Protein AF-A0A482T501-F1 (afdb_monomer_lite)

Secondary structure (DSSP, 8-state):
-EEEEEEEEEHHHHHHHHHHHHHTSTT-EEEEESSSS-SS--TT-EEEEEPTTS-EEEEEEEPTTSSS-EEEEEEESEEETTTTEEEE--TT-TTTS--TTSS-PPP-B-SBSSS---TT-EEEEEEEEETTTEEEEEEEE---SS-B-EEEEEEEE-EESS--TTSSS-B-SEEEEEEEEBP-SS---TT-EEEEEEPPBSS----TT-B--EE-----TT-----B-PEEEEEEEEE-TTSPEEEEEEE-SEEEE--TTSS-TTPEEE-TTS-EEEEEE-TTSS--EEEE--

Structure (mmCIF, N/CA/C/O backbone):
data_AF-A0A482T501-F1
#
_entry.id   AF-A0A482T501-F1
#
loop_
_atom_site.group_PDB
_atom_site.id
_atom_site.type_symbol
_atom_site.label_atom_id
_atom_site.label_alt_id
_atom_site.label_comp_id
_atom_site.label_asym_id
_atom_site.label_entity_id
_atom_site.label_seq_id
_atom_site.pdbx_PDB_ins_code
_atom_site.Cartn_x
_atom_site.Cartn_y
_atom_site.Cartn_z
_atom_site.occupancy
_atom_site.B_iso_or_equiv
_atom_site.auth_seq_id
_atom_site.auth_comp_id
_atom_site.auth_asym_id
_atom_site.auth_atom_id
_atom_site.pdbx_PDB_model_num
ATOM 1 N N . MET A 1 1 ? -10.130 -12.227 -1.861 1.00 75.69 1 MET A N 1
ATOM 2 C CA . MET A 1 1 ? -8.683 -12.067 -1.988 1.00 75.69 1 MET A CA 1
ATOM 3 C C . MET A 1 1 ? -8.285 -12.277 -3.428 1.00 75.69 1 MET A C 1
ATOM 5 O O . MET A 1 1 ? -8.835 -13.189 -4.047 1.00 75.69 1 MET A O 1
ATOM 9 N N . THR A 1 2 ? -7.367 -11.451 -3.921 1.00 90.56 2 THR A N 1
ATOM 10 C CA . THR A 1 2 ? -6.784 -11.568 -5.253 1.00 90.56 2 THR A CA 1
ATOM 11 C C . THR A 1 2 ? -5.333 -11.091 -5.226 1.00 90.56 2 THR A C 1
ATOM 13 O O . THR A 1 2 ? -5.069 -9.984 -4.763 1.00 90.56 2 THR A O 1
ATOM 16 N N . PHE A 1 3 ? -4.441 -11.893 -5.813 1.00 90.75 3 PHE A N 1
ATOM 17 C CA . PHE A 1 3 ? -3.042 -11.543 -6.038 1.00 90.75 3 PHE A CA 1
ATOM 18 C C . PHE A 1 3 ? -2.764 -11.402 -7.537 1.00 90.75 3 PHE A C 1
ATOM 20 O O . PHE A 1 3 ? -2.801 -12.387 -8.282 1.00 90.75 3 PHE A O 1
ATOM 27 N N . ASP A 1 4 ? -2.464 -10.186 -7.984 1.00 91.94 4 ASP A N 1
ATOM 28 C CA . ASP A 1 4 ? -2.000 -9.914 -9.341 1.00 91.94 4 ASP A CA 1
ATOM 29 C C . ASP A 1 4 ? -0.473 -9.906 -9.363 1.00 91.94 4 ASP A C 1
ATOM 31 O O . ASP A 1 4 ? 0.175 -9.000 -8.838 1.00 91.94 4 ASP A O 1
ATOM 35 N N . SER A 1 5 ? 0.112 -10.937 -9.972 1.00 87.94 5 SER A N 1
ATOM 36 C CA . SER A 1 5 ? 1.560 -11.130 -9.987 1.00 87.94 5 SER A CA 1
ATOM 37 C C . SER A 1 5 ? 2.208 -10.615 -11.273 1.00 87.94 5 SER A C 1
ATOM 39 O O . SER A 1 5 ? 1.846 -11.078 -12.356 1.00 87.94 5 SER A O 1
ATOM 41 N N . ASN A 1 6 ? 3.244 -9.783 -11.133 1.00 92.62 6 ASN A N 1
ATOM 42 C CA . ASN A 1 6 ? 4.174 -9.378 -12.192 1.00 92.62 6 ASN A CA 1
ATOM 43 C C . ASN A 1 6 ? 3.481 -8.857 -13.466 1.00 92.62 6 ASN A C 1
ATOM 45 O O . ASN A 1 6 ? 3.546 -9.470 -14.537 1.00 92.62 6 ASN A O 1
ATOM 49 N N . ILE A 1 7 ? 2.791 -7.727 -13.336 1.00 96.69 7 ILE A N 1
ATOM 50 C CA . ILE A 1 7 ? 2.124 -7.049 -14.447 1.00 96.69 7 ILE A CA 1
ATOM 51 C C . ILE A 1 7 ? 3.012 -5.911 -14.953 1.00 96.69 7 ILE A C 1
ATOM 53 O O . ILE A 1 7 ? 3.338 -4.994 -14.202 1.00 96.69 7 ILE A O 1
ATOM 57 N N . SER A 1 8 ? 3.376 -5.959 -16.235 1.00 96.81 8 SER A N 1
ATOM 58 C CA . SER A 1 8 ? 4.206 -4.932 -16.872 1.00 96.81 8 SER A CA 1
ATOM 59 C C . SER A 1 8 ? 3.359 -3.772 -17.396 1.00 96.81 8 SER A C 1
ATOM 61 O O . SER A 1 8 ? 2.395 -3.988 -18.135 1.00 96.81 8 SER A O 1
ATOM 63 N N . THR A 1 9 ? 3.714 -2.547 -17.010 1.00 97.19 9 THR A N 1
ATOM 64 C CA . THR A 1 9 ? 3.006 -1.311 -17.378 1.00 97.19 9 THR A CA 1
ATOM 65 C C . THR A 1 9 ? 3.874 -0.083 -17.070 1.00 97.19 9 THR A C 1
ATOM 67 O O . THR A 1 9 ? 4.974 -0.202 -16.533 1.00 97.19 9 THR A O 1
ATOM 70 N N . THR A 1 10 ? 3.380 1.105 -17.411 1.00 96.00 10 THR A N 1
ATOM 71 C CA . THR A 1 10 ? 3.884 2.384 -16.900 1.00 96.00 10 THR A CA 1
ATOM 72 C C . THR A 1 10 ? 3.487 2.593 -15.436 1.00 96.00 10 THR A C 1
ATOM 74 O O . THR A 1 10 ? 2.509 2.005 -14.961 1.00 96.00 10 THR A O 1
ATOM 77 N N . TRP A 1 11 ? 4.205 3.456 -14.719 1.00 93.44 11 TRP A N 1
ATOM 78 C CA . TRP A 1 11 ? 3.900 3.839 -13.340 1.00 93.44 11 TRP A CA 1
ATOM 79 C C . TRP A 1 11 ? 2.491 4.413 -13.180 1.00 93.44 11 TRP A C 1
ATOM 81 O O . TRP A 1 11 ? 1.719 3.969 -12.326 1.00 93.44 11 TRP A O 1
ATOM 91 N N . GLY A 1 12 ? 2.118 5.338 -14.063 1.00 95.44 12 GLY A N 1
ATOM 92 C CA . GLY A 1 12 ? 0.775 5.899 -14.137 1.00 95.44 12 GLY A CA 1
ATOM 93 C C . GLY A 1 12 ? -0.287 4.833 -14.409 1.00 95.44 12 GLY A C 1
ATOM 94 O O . GLY A 1 12 ? -1.361 4.871 -13.805 1.00 95.44 12 GLY A O 1
ATOM 95 N N . GLY A 1 13 ? 0.015 3.854 -15.269 1.00 97.56 13 GLY A N 1
ATOM 96 C CA . GLY A 1 13 ? -0.857 2.708 -15.528 1.00 97.56 13 GLY A CA 1
ATOM 97 C C . GLY A 1 13 ? -1.012 1.782 -14.318 1.00 97.56 13 GLY A C 1
ATOM 98 O O . GLY A 1 13 ? -2.124 1.364 -14.010 1.00 97.56 13 GLY A O 1
ATOM 99 N N . ALA A 1 14 ? 0.067 1.515 -13.575 1.00 97.12 14 ALA A N 1
ATOM 100 C CA . ALA A 1 14 ? 0.017 0.690 -12.366 1.00 97.12 14 ALA A CA 1
ATOM 101 C C . ALA A 1 14 ? -0.850 1.328 -11.268 1.00 97.12 14 ALA A C 1
ATOM 103 O O . ALA A 1 14 ? -1.652 0.643 -10.634 1.00 97.12 14 ALA A O 1
ATOM 104 N N . LEU A 1 15 ? -0.736 2.646 -11.070 1.00 96.56 15 LEU A N 1
ATOM 105 C CA . LEU A 1 15 ? -1.553 3.377 -10.097 1.00 96.56 15 LEU A CA 1
ATOM 106 C C . LEU A 1 15 ? -3.026 3.493 -10.522 1.00 96.56 15 LEU A C 1
ATOM 108 O O . LEU A 1 15 ? -3.910 3.414 -9.668 1.00 96.56 15 LEU A O 1
ATOM 112 N N . ALA A 1 16 ? -3.304 3.650 -11.821 1.00 97.88 16 ALA A N 1
ATOM 113 C CA . ALA A 1 16 ? -4.671 3.613 -12.345 1.00 97.88 16 ALA A CA 1
ATOM 114 C C . ALA A 1 16 ? -5.312 2.230 -12.144 1.00 97.88 16 ALA A C 1
ATOM 116 O O . ALA A 1 16 ? -6.461 2.137 -11.715 1.00 97.88 16 ALA A O 1
ATOM 117 N N . ASP A 1 17 ? -4.558 1.155 -12.378 1.00 98.00 17 ASP A N 1
ATOM 118 C CA . ASP A 1 17 ? -5.050 -0.208 -12.172 1.00 98.00 17 ASP A CA 1
ATOM 119 C C . ASP A 1 17 ? -5.249 -0.521 -10.679 1.00 98.00 17 ASP A C 1
ATOM 121 O O . ASP A 1 17 ? -6.247 -1.131 -10.301 1.00 98.00 17 ASP A O 1
ATOM 125 N N . LEU A 1 18 ? -4.373 -0.017 -9.799 1.00 97.69 18 LEU A N 1
ATOM 126 C CA . LEU A 1 18 ? -4.584 -0.057 -8.350 1.00 97.69 18 LEU A CA 1
ATOM 127 C C . LEU A 1 18 ? -5.883 0.653 -7.945 1.00 97.69 18 LEU A C 1
ATOM 129 O O . LEU A 1 18 ? -6.688 0.069 -7.215 1.00 97.69 18 LEU A O 1
ATOM 133 N N . ARG A 1 19 ? -6.118 1.879 -8.437 1.00 97.75 19 ARG A N 1
ATOM 134 C CA . ARG A 1 19 ? -7.373 2.618 -8.213 1.00 97.75 19 ARG A CA 1
ATOM 135 C C . ARG A 1 19 ? -8.568 1.754 -8.608 1.00 97.75 19 ARG A C 1
ATOM 137 O O . ARG A 1 19 ? -9.485 1.588 -7.804 1.00 97.75 19 ARG A O 1
ATOM 144 N N . ASP A 1 20 ? -8.560 1.203 -9.816 1.00 98.06 20 ASP A N 1
ATOM 145 C CA . ASP A 1 20 ? -9.706 0.491 -10.386 1.00 98.06 20 ASP A CA 1
ATOM 146 C C . ASP A 1 20 ? -9.959 -0.859 -9.703 1.00 98.06 20 ASP A C 1
ATOM 148 O O . ASP A 1 20 ? -11.106 -1.193 -9.399 1.00 98.06 20 ASP A O 1
ATOM 152 N N . LYS A 1 21 ? -8.907 -1.619 -9.389 1.00 97.31 21 LYS A N 1
ATOM 153 C CA . LYS A 1 21 ? -9.025 -2.925 -8.724 1.00 97.31 21 LYS A CA 1
ATOM 154 C C . LYS A 1 21 ? -9.442 -2.803 -7.269 1.00 97.31 21 LYS A C 1
ATOM 156 O O . LYS A 1 21 ? -10.361 -3.501 -6.841 1.00 97.31 21 LYS A O 1
ATOM 161 N N . VAL A 1 22 ? -8.817 -1.895 -6.519 1.00 97.00 22 VAL A N 1
ATOM 162 C CA . VAL A 1 22 ? -9.127 -1.706 -5.096 1.00 97.00 22 VAL A CA 1
ATOM 163 C C . VAL A 1 22 ? -10.521 -1.110 -4.930 1.00 97.00 22 VAL A C 1
ATOM 165 O O . VAL A 1 22 ? -11.307 -1.617 -4.136 1.00 97.00 22 VAL A O 1
ATOM 168 N N . SER A 1 23 ? -10.881 -0.096 -5.722 1.00 96.25 23 SER A N 1
ATOM 169 C CA . SER A 1 23 ? -12.240 0.462 -5.684 1.00 96.25 23 SER A CA 1
ATOM 170 C C . SER A 1 23 ? -13.315 -0.450 -6.282 1.00 96.25 23 SER A C 1
ATOM 172 O O . SER A 1 23 ? -14.500 -0.228 -6.040 1.00 96.25 23 SER A O 1
ATOM 174 N N . GLY A 1 24 ? -12.918 -1.469 -7.048 1.00 95.50 24 GLY A N 1
ATOM 175 C CA . GLY A 1 24 ? -13.799 -2.511 -7.566 1.00 95.50 24 GLY A CA 1
ATOM 176 C C . GLY A 1 24 ? -14.154 -3.601 -6.548 1.00 95.50 24 GLY A C 1
ATOM 177 O O . GLY A 1 24 ? -15.028 -4.425 -6.832 1.00 95.50 24 GLY A O 1
ATOM 178 N N . MET A 1 25 ? -13.507 -3.6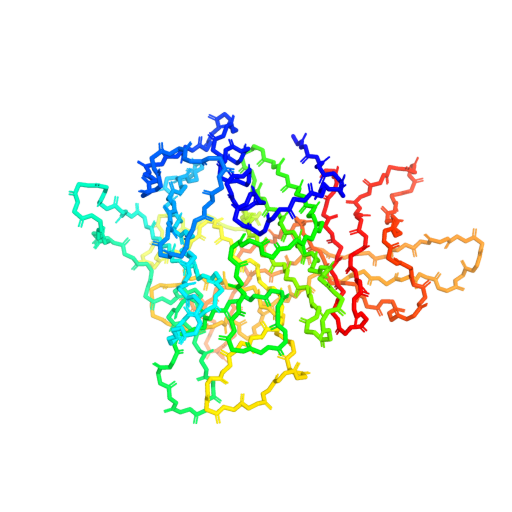31 -5.374 1.00 95.19 25 MET A N 1
ATOM 179 C CA . MET A 1 25 ? -13.884 -4.532 -4.280 1.00 95.19 25 MET A CA 1
ATOM 180 C C . MET A 1 25 ? -15.247 -4.148 -3.693 1.00 95.19 25 MET A C 1
ATOM 182 O O . MET A 1 25 ? -15.629 -2.984 -3.680 1.00 95.19 25 MET A O 1
ATOM 186 N N . ALA A 1 26 ? -16.000 -5.125 -3.181 1.00 94.69 26 ALA A N 1
ATOM 187 C CA . ALA A 1 26 ? -17.403 -4.922 -2.818 1.00 94.69 26 ALA A CA 1
ATOM 188 C C . ALA A 1 26 ? -17.622 -3.896 -1.692 1.00 94.69 26 ALA A C 1
ATOM 190 O O . ALA A 1 26 ? -18.635 -3.195 -1.706 1.00 94.69 26 ALA A O 1
ATOM 191 N N . ASN A 1 27 ? -16.705 -3.823 -0.723 1.00 94.25 27 ASN A N 1
ATOM 192 C CA . ASN A 1 27 ? -16.816 -2.941 0.442 1.00 94.25 27 ASN A CA 1
ATOM 193 C C . ASN A 1 27 ? -15.913 -1.701 0.365 1.00 94.25 27 ASN A C 1
ATOM 195 O O . ASN A 1 27 ? -15.858 -0.928 1.318 1.00 94.25 27 ASN A O 1
ATOM 199 N N . TRP A 1 28 ? -15.215 -1.510 -0.751 1.00 95.75 28 TRP A N 1
ATOM 200 C CA . TRP A 1 28 ? -14.405 -0.327 -1.018 1.00 95.75 28 TRP A CA 1
ATOM 201 C C . TRP A 1 28 ? -15.104 0.537 -2.057 1.00 95.75 28 TRP A C 1
ATOM 203 O O . TRP A 1 28 ? -15.828 0.033 -2.913 1.00 95.75 28 TRP A O 1
ATOM 213 N N . THR A 1 29 ? -14.894 1.850 -2.008 1.00 96.62 29 THR A N 1
ATOM 214 C CA . THR A 1 29 ? -15.470 2.738 -3.026 1.00 96.62 29 THR A CA 1
ATOM 215 C C . THR A 1 29 ? -14.482 3.786 -3.492 1.00 96.62 29 THR A C 1
ATOM 217 O O . THR A 1 29 ? -13.770 4.377 -2.683 1.00 96.62 29 THR A O 1
ATOM 220 N N . LEU A 1 30 ? -14.498 4.087 -4.791 1.00 97.56 30 LEU A N 1
ATOM 221 C CA . LEU A 1 30 ? -13.848 5.276 -5.331 1.00 97.56 30 LEU A CA 1
ATOM 222 C C . LEU A 1 30 ? -14.714 6.499 -5.014 1.00 97.56 30 LEU A C 1
ATOM 224 O O . LEU A 1 30 ? -15.745 6.717 -5.651 1.00 97.56 30 LEU A O 1
ATOM 228 N N . LYS A 1 31 ? -14.303 7.299 -4.029 1.00 97.31 31 LYS A N 1
ATOM 229 C CA . LYS A 1 31 ? -15.027 8.514 -3.636 1.00 97.31 31 LYS A CA 1
ATOM 230 C C . LYS A 1 31 ? -14.842 9.628 -4.656 1.00 97.31 31 LYS A C 1
ATOM 232 O O . LYS A 1 31 ? -15.800 10.320 -5.001 1.00 97.31 31 LYS A O 1
ATOM 237 N N . LYS A 1 32 ? -13.611 9.808 -5.137 1.00 97.25 32 LYS A N 1
ATOM 238 C CA . LYS A 1 32 ? -13.276 10.775 -6.186 1.00 97.25 32 LYS A CA 1
ATOM 239 C C . LYS A 1 32 ? -11.981 10.393 -6.894 1.00 97.25 32 LYS A C 1
ATOM 241 O O . LYS A 1 32 ? -11.110 9.763 -6.310 1.00 97.25 32 LYS A O 1
ATOM 246 N N . ASP A 1 33 ? -11.867 10.817 -8.141 1.00 97.00 33 ASP A N 1
ATOM 247 C CA . ASP A 1 33 ? -10.677 10.697 -8.974 1.00 97.00 33 ASP A CA 1
ATOM 248 C C . ASP A 1 33 ? -10.546 11.974 -9.807 1.00 97.00 33 ASP A C 1
ATOM 250 O O . ASP A 1 33 ? -11.521 12.436 -10.407 1.00 97.00 33 ASP A O 1
ATOM 254 N N . SER A 1 34 ? -9.356 12.563 -9.801 1.00 96.94 34 SER A N 1
ATOM 255 C CA . SER A 1 34 ? -9.053 13.785 -10.554 1.00 96.94 34 SER A CA 1
ATOM 256 C C . SER A 1 34 ? -8.761 13.531 -12.031 1.00 96.94 34 SER A C 1
ATOM 258 O O . SER A 1 34 ? -9.025 14.413 -12.847 1.00 96.94 34 SER A O 1
ATOM 260 N N . SER A 1 35 ? -8.333 12.318 -12.389 1.00 96.19 35 SER A N 1
ATOM 261 C CA . SER A 1 35 ? -8.029 11.935 -13.773 1.00 96.19 35 SER A CA 1
ATOM 262 C C . SER A 1 35 ? -9.284 11.639 -14.608 1.00 96.19 35 SER A C 1
ATOM 264 O O . SER A 1 35 ? -9.223 11.519 -15.832 1.00 96.19 35 SER A O 1
ATOM 266 N N . GLY A 1 36 ? -10.450 11.518 -13.961 1.00 94.06 36 GLY A N 1
ATOM 267 C CA . GLY A 1 36 ? -11.719 11.210 -14.623 1.00 94.06 36 GLY A CA 1
ATOM 268 C C . GLY A 1 36 ? -11.811 9.774 -15.148 1.00 94.06 36 GLY A C 1
ATOM 269 O O . GLY A 1 36 ? -12.461 9.549 -16.170 1.00 94.06 36 GLY A O 1
ATOM 270 N N . GLY A 1 37 ? -11.175 8.812 -14.472 1.00 94.31 37 GLY A N 1
ATOM 271 C CA . GLY A 1 37 ? -11.138 7.412 -14.890 1.00 94.31 37 GLY A CA 1
ATOM 272 C C . GLY A 1 37 ? -10.146 7.151 -16.021 1.00 94.31 37 GLY A C 1
ATOM 273 O O . GLY A 1 37 ? -10.383 6.273 -16.852 1.00 94.31 37 GLY A O 1
ATOM 274 N N . ALA A 1 38 ? -9.064 7.934 -16.103 1.00 97.12 38 ALA A N 1
ATOM 275 C CA . ALA A 1 38 ? -8.019 7.707 -17.095 1.00 97.12 38 ALA A CA 1
ATOM 276 C C . ALA A 1 38 ? -7.371 6.328 -16.895 1.00 97.12 38 ALA A C 1
ATOM 278 O O . ALA A 1 38 ? -7.232 5.857 -15.764 1.00 97.12 38 ALA A O 1
ATOM 279 N N . THR A 1 39 ? -6.967 5.688 -17.995 1.00 96.81 39 THR A N 1
ATOM 280 C CA . THR A 1 39 ? -6.281 4.383 -17.974 1.00 96.81 39 THR A CA 1
ATOM 281 C C . THR A 1 39 ? -4.842 4.473 -17.472 1.00 96.81 39 THR A C 1
ATOM 283 O O . THR A 1 39 ? -4.255 3.455 -17.134 1.00 96.81 39 THR A O 1
ATOM 286 N N . GLU A 1 40 ? -4.276 5.677 -17.445 1.00 96.50 40 GLU A N 1
ATOM 287 C CA . GLU A 1 40 ? -2.972 5.987 -16.868 1.00 96.50 40 GLU A CA 1
ATOM 288 C C . GLU A 1 40 ? -3.108 7.301 -16.099 1.00 96.50 40 GLU A C 1
ATOM 290 O O . GLU A 1 40 ? -3.683 8.261 -16.621 1.00 96.50 40 GLU A O 1
ATOM 295 N N . LEU A 1 41 ? -2.607 7.335 -14.865 1.00 96.00 41 LEU A N 1
ATOM 296 C CA . LEU A 1 41 ? -2.480 8.577 -14.108 1.00 96.00 41 LEU A CA 1
ATOM 297 C C . LEU A 1 41 ? -1.284 9.386 -14.613 1.00 96.00 41 LEU A C 1
ATOM 299 O O . LEU A 1 41 ? -0.289 8.834 -15.075 1.00 96.00 41 LEU A O 1
ATOM 303 N N . THR A 1 42 ? -1.386 10.700 -14.494 1.00 94.00 42 THR A N 1
ATOM 304 C CA . THR A 1 42 ? -0.367 11.675 -14.877 1.00 94.00 42 THR A CA 1
ATOM 305 C C . THR A 1 42 ? 0.025 12.552 -13.691 1.00 94.00 42 THR A C 1
ATOM 307 O O . THR A 1 42 ? -0.565 12.482 -12.613 1.00 94.00 42 THR A O 1
ATOM 310 N N . ASP A 1 43 ? 1.050 13.379 -13.874 1.00 91.50 43 ASP A N 1
ATOM 311 C CA . ASP A 1 43 ? 1.535 14.294 -12.844 1.00 91.50 43 ASP A CA 1
ATOM 312 C C . ASP A 1 43 ? 0.420 15.172 -12.262 1.00 91.50 43 ASP A C 1
ATOM 314 O O . ASP A 1 43 ? -0.255 15.920 -12.974 1.00 91.50 43 ASP A O 1
ATOM 318 N N . GLY A 1 44 ? 0.283 15.137 -10.937 1.00 90.12 44 GLY A N 1
ATOM 319 C CA . GLY A 1 44 ? -0.732 15.882 -10.200 1.00 90.12 44 GLY A CA 1
ATOM 320 C C . GLY A 1 44 ? -2.077 15.166 -10.079 1.00 90.12 44 GLY A C 1
ATOM 321 O O . GLY A 1 44 ? -2.954 15.683 -9.379 1.00 90.12 44 GLY A O 1
ATOM 322 N N . ASP A 1 45 ? -2.243 13.997 -10.703 1.00 94.94 45 ASP A N 1
ATOM 323 C CA . ASP A 1 45 ? -3.427 13.174 -10.499 1.00 94.94 45 ASP A CA 1
ATOM 324 C C . ASP A 1 45 ? -3.436 12.542 -9.101 1.00 94.94 45 ASP A C 1
ATOM 326 O O . ASP A 1 45 ? -2.426 12.288 -8.444 1.00 94.94 45 ASP A O 1
ATOM 330 N N . TRP A 1 46 ? -4.644 12.285 -8.636 1.00 95.12 46 TRP A N 1
ATOM 331 C CA . TRP A 1 46 ? -4.958 11.667 -7.362 1.00 95.12 46 TRP A CA 1
ATOM 332 C C . TRP A 1 46 ? -6.325 11.016 -7.391 1.00 95.12 46 TRP A C 1
ATOM 334 O O . TRP A 1 46 ? -7.223 11.426 -8.135 1.00 95.12 46 TRP A O 1
ATOM 344 N N . PHE A 1 47 ? -6.503 10.064 -6.488 1.00 97.75 47 PHE A N 1
ATOM 345 C CA . PHE A 1 47 ? -7.777 9.416 -6.236 1.00 97.75 47 PHE A CA 1
ATOM 346 C C . PHE A 1 47 ? -7.984 9.202 -4.737 1.00 97.75 47 PHE A C 1
ATOM 348 O O . PHE A 1 47 ? -7.030 9.156 -3.959 1.00 97.75 47 PHE A O 1
ATOM 355 N N . VAL A 1 48 ? -9.251 9.123 -4.337 1.00 97.81 48 VAL A N 1
ATOM 356 C CA . VAL A 1 48 ? -9.685 8.917 -2.955 1.00 97.81 48 VAL A CA 1
ATOM 357 C C . VAL A 1 48 ? -10.480 7.629 -2.871 1.00 97.81 48 VAL A C 1
ATOM 359 O O . VAL A 1 48 ? -11.533 7.498 -3.501 1.00 97.81 48 VAL A O 1
ATOM 362 N N . LEU A 1 49 ? -9.977 6.699 -2.072 1.00 97.38 49 LEU A N 1
ATOM 363 C CA . LEU A 1 49 ? -10.643 5.454 -1.726 1.00 97.38 49 LEU A CA 1
ATOM 364 C C . LEU A 1 49 ? -11.324 5.618 -0.369 1.00 97.38 49 LEU A C 1
ATOM 366 O O . LEU A 1 49 ? -10.700 6.117 0.562 1.00 97.38 49 LEU A O 1
ATOM 370 N N . THR A 1 50 ? -12.567 5.168 -0.246 1.00 96.81 50 THR A N 1
ATOM 371 C CA . THR A 1 50 ? -13.226 4.997 1.053 1.00 96.81 50 THR A CA 1
ATOM 372 C C . THR A 1 50 ? -13.141 3.532 1.452 1.00 96.81 50 THR A C 1
ATOM 374 O O . THR A 1 50 ? -13.504 2.648 0.665 1.00 96.81 50 THR A O 1
ATOM 377 N N . THR A 1 51 ? -12.647 3.283 2.660 1.00 95.00 51 THR A N 1
ATOM 378 C CA . THR A 1 51 ? -12.525 1.949 3.245 1.00 95.00 51 THR A CA 1
ATOM 379 C C . THR A 1 51 ? -13.894 1.408 3.685 1.00 95.00 51 THR A C 1
ATOM 381 O O . THR A 1 51 ? -14.833 2.178 3.911 1.00 95.00 51 THR A O 1
ATOM 384 N N . PRO A 1 52 ? -14.006 0.091 3.928 1.00 94.12 52 PRO A N 1
ATOM 385 C CA . PRO A 1 52 ? -15.177 -0.529 4.555 1.00 94.12 52 PRO A CA 1
ATOM 386 C C . PRO A 1 52 ? -15.622 0.104 5.884 1.00 94.12 52 PRO A C 1
ATOM 388 O O . PRO A 1 52 ? -16.778 -0.041 6.282 1.00 94.12 52 PRO A O 1
ATOM 391 N N . THR A 1 53 ? -14.715 0.785 6.589 1.00 90.62 53 THR A N 1
ATOM 392 C CA . THR A 1 53 ? -14.972 1.427 7.888 1.00 90.62 53 THR A CA 1
ATOM 393 C C . THR A 1 53 ? -15.370 2.897 7.743 1.00 90.62 53 THR A C 1
ATOM 395 O O . THR A 1 53 ? -15.690 3.547 8.736 1.00 90.62 53 THR A O 1
ATOM 398 N N . GLY A 1 54 ? -15.409 3.411 6.508 1.00 91.25 54 GLY A N 1
ATOM 399 C CA . GLY A 1 54 ? -15.801 4.781 6.189 1.00 91.25 54 GLY A CA 1
ATOM 400 C C . GLY A 1 54 ? -14.665 5.799 6.263 1.00 91.25 54 GLY A C 1
ATOM 401 O O . GLY A 1 54 ? -14.941 6.990 6.181 1.00 91.25 54 GLY A O 1
ATOM 402 N N . GLU A 1 55 ? -13.414 5.361 6.417 1.00 90.94 55 GLU A N 1
ATOM 403 C CA . GLU A 1 55 ? -12.251 6.249 6.352 1.00 90.94 55 GLU A CA 1
ATOM 404 C C . GLU A 1 55 ? -11.862 6.508 4.895 1.00 90.94 55 GLU A C 1
ATOM 406 O O . GLU A 1 55 ? -11.901 5.607 4.060 1.00 90.94 55 GLU A O 1
ATOM 411 N N . ASP A 1 56 ? -11.462 7.734 4.583 1.00 94.94 56 ASP A N 1
ATOM 412 C CA . ASP A 1 56 ? -11.016 8.129 3.254 1.00 94.94 56 ASP A CA 1
ATOM 413 C C . ASP A 1 56 ? -9.491 8.173 3.184 1.00 94.94 56 ASP A C 1
ATOM 415 O O . ASP A 1 56 ? -8.835 8.709 4.076 1.00 94.94 56 ASP A O 1
ATOM 419 N N . TYR A 1 57 ? -8.936 7.682 2.079 1.00 93.44 57 TYR A N 1
ATOM 420 C CA . TYR A 1 57 ? -7.510 7.682 1.767 1.00 93.44 57 TYR A CA 1
ATOM 421 C C . TYR A 1 57 ? -7.282 8.319 0.405 1.00 93.44 57 TYR A C 1
ATOM 423 O O . TYR A 1 57 ? -7.720 7.784 -0.614 1.00 93.44 57 TYR A O 1
ATOM 431 N N . ARG A 1 58 ? -6.571 9.446 0.378 1.00 93.69 58 ARG A N 1
ATOM 432 C CA . ARG A 1 58 ? -6.107 10.099 -0.844 1.00 93.69 58 ARG A CA 1
ATOM 433 C C . ARG A 1 58 ? -4.696 9.636 -1.182 1.00 93.69 58 ARG A C 1
ATOM 435 O O . ARG A 1 58 ? -3.769 9.858 -0.406 1.00 93.69 58 ARG A O 1
ATOM 442 N N . ILE A 1 59 ? -4.544 9.071 -2.374 1.00 93.44 59 ILE A N 1
ATOM 443 C CA . ILE A 1 59 ? -3.252 8.742 -2.979 1.00 93.44 59 ILE A CA 1
ATOM 444 C C . ILE A 1 59 ? -2.997 9.779 -4.071 1.00 93.44 59 ILE A C 1
ATOM 446 O O . ILE A 1 59 ? -3.801 9.910 -4.994 1.00 93.44 59 ILE A O 1
ATOM 450 N N . PHE A 1 60 ? -1.922 10.557 -3.930 1.00 91.00 60 PHE A N 1
ATOM 451 C CA . PHE A 1 60 ? -1.582 11.664 -4.832 1.00 91.00 60 PHE A CA 1
ATOM 452 C C . PHE A 1 60 ? -0.238 11.419 -5.506 1.00 91.00 60 PHE A C 1
ATOM 454 O O . PHE A 1 60 ? 0.765 11.230 -4.813 1.00 91.00 60 PHE A O 1
ATOM 461 N N . LEU A 1 61 ? -0.233 11.456 -6.839 1.00 90.12 61 LEU A N 1
ATOM 462 C CA . LEU A 1 61 ? 0.958 11.398 -7.673 1.00 90.12 61 LEU A CA 1
ATOM 463 C C . LEU A 1 61 ? 1.505 12.815 -7.854 1.00 90.12 61 LEU A C 1
ATOM 465 O O . LEU A 1 61 ? 0.965 13.638 -8.593 1.00 90.12 61 LEU A O 1
ATOM 469 N N . GLY A 1 62 ? 2.573 13.114 -7.126 1.00 83.56 62 GLY A N 1
ATOM 470 C CA . GLY A 1 62 ? 3.261 14.389 -7.195 1.00 83.56 62 GLY A CA 1
ATOM 471 C C . GLY A 1 62 ? 4.000 14.581 -8.521 1.00 83.56 62 GLY A C 1
ATOM 472 O O . GLY A 1 62 ? 4.507 13.607 -9.076 1.00 83.56 62 GLY A O 1
ATOM 473 N N . PRO A 1 63 ? 4.066 15.824 -9.031 1.00 77.62 63 PRO A N 1
ATOM 474 C CA . PRO A 1 63 ? 4.673 16.111 -10.323 1.00 77.62 63 PRO A CA 1
ATOM 475 C C . PRO A 1 63 ? 6.177 15.819 -10.330 1.00 77.62 63 PRO A C 1
ATOM 477 O O . PRO A 1 63 ? 6.890 16.154 -9.375 1.00 77.62 63 PRO A O 1
ATOM 480 N N . ALA A 1 64 ? 6.681 15.272 -11.437 1.00 71.69 64 ALA A N 1
ATOM 481 C CA . ALA A 1 64 ? 8.106 15.025 -11.617 1.00 71.69 64 ALA A CA 1
ATOM 482 C C . ALA A 1 64 ? 8.920 16.329 -11.474 1.00 71.69 64 ALA A C 1
ATOM 484 O O . ALA A 1 64 ? 8.547 17.390 -11.983 1.00 71.69 64 ALA A O 1
ATOM 485 N N . GLY A 1 65 ? 10.036 16.283 -10.734 1.00 63.78 65 GLY A N 1
ATOM 486 C CA . GLY A 1 65 ? 10.872 17.461 -10.463 1.00 63.78 65 GLY A CA 1
ATOM 487 C C . GLY A 1 65 ? 10.236 18.532 -9.562 1.00 63.78 65 GLY A C 1
ATOM 488 O O . GLY A 1 65 ? 10.826 19.602 -9.376 1.00 63.78 65 GLY A O 1
ATOM 489 N N . GLY A 1 66 ? 9.042 18.282 -9.013 1.00 63.12 66 GLY A N 1
ATOM 490 C CA . GLY A 1 66 ? 8.425 19.107 -7.980 1.00 63.12 66 GLY A CA 1
ATOM 491 C C . GLY A 1 66 ? 9.045 18.888 -6.597 1.00 63.12 66 GLY A C 1
ATOM 492 O O . GLY A 1 66 ? 9.888 18.020 -6.398 1.00 63.12 66 GLY A O 1
ATOM 493 N N . THR A 1 67 ? 8.596 19.669 -5.608 1.00 58.84 67 THR A N 1
ATOM 494 C CA . THR A 1 67 ? 8.957 19.447 -4.192 1.00 58.84 67 THR A CA 1
ATOM 495 C C . THR A 1 67 ? 8.488 18.074 -3.691 1.00 58.84 67 THR A C 1
ATOM 497 O O . THR A 1 67 ? 9.098 17.526 -2.786 1.00 58.84 67 THR A O 1
ATOM 500 N N . TYR A 1 68 ? 7.451 17.507 -4.317 1.00 65.56 68 TYR A N 1
ATOM 501 C CA . TYR A 1 68 ? 6.918 16.174 -4.044 1.00 65.56 68 TYR A CA 1
ATOM 502 C C . TYR A 1 68 ? 6.887 15.416 -5.367 1.00 65.56 68 TYR A C 1
ATOM 504 O O . TYR A 1 68 ? 6.020 15.680 -6.198 1.00 65.56 68 TYR A O 1
ATOM 512 N N . SER A 1 69 ? 7.858 14.535 -5.585 1.00 69.56 69 SER A N 1
ATOM 513 C CA . SER A 1 69 ? 7.935 13.697 -6.784 1.00 69.56 69 SER A CA 1
ATOM 514 C C . SER A 1 69 ? 7.805 12.233 -6.358 1.00 69.56 69 SER A C 1
ATOM 516 O O . SER A 1 69 ? 8.538 11.769 -5.484 1.00 69.56 69 SER A O 1
ATOM 518 N N . GLY A 1 70 ? 6.791 11.535 -6.877 1.00 80.25 70 GLY A N 1
ATOM 519 C CA . GLY A 1 70 ? 6.356 10.225 -6.374 1.00 80.25 70 GLY A CA 1
ATOM 520 C C . GLY A 1 70 ? 4.958 10.248 -5.758 1.00 80.25 70 GLY A C 1
ATOM 521 O O . GLY A 1 70 ? 4.167 11.146 -6.022 1.00 80.25 70 GLY A O 1
ATOM 522 N N . VAL A 1 71 ? 4.637 9.256 -4.933 1.00 84.44 71 VAL A N 1
ATOM 523 C CA . VAL A 1 71 ? 3.318 9.101 -4.308 1.00 84.44 71 VAL A CA 1
ATOM 524 C C . VAL A 1 71 ? 3.328 9.605 -2.871 1.00 84.44 71 VAL A C 1
ATOM 526 O O . VAL A 1 71 ? 4.254 9.335 -2.106 1.00 84.44 71 VAL A O 1
ATOM 529 N N . THR A 1 72 ? 2.265 10.315 -2.499 1.00 82.81 72 THR A N 1
ATOM 530 C CA . THR A 1 72 ? 1.987 10.735 -1.121 1.00 82.81 72 THR A CA 1
ATOM 531 C C . THR A 1 72 ? 0.637 10.193 -0.658 1.00 82.81 72 THR A C 1
ATOM 533 O O . THR A 1 72 ? -0.268 9.978 -1.471 1.00 82.81 72 THR A O 1
ATOM 536 N N . PHE A 1 73 ? 0.507 9.998 0.655 1.00 84.62 73 PHE A N 1
ATOM 537 C CA . PHE A 1 73 ? -0.697 9.471 1.292 1.00 84.62 73 PHE A CA 1
ATOM 538 C C . PHE A 1 73 ? -1.254 10.479 2.278 1.00 84.62 73 PHE A C 1
ATOM 540 O O . PHE A 1 73 ? -0.551 10.953 3.173 1.00 84.62 73 PHE A O 1
ATOM 547 N N . GLU A 1 74 ? -2.544 10.739 2.145 1.00 86.94 74 GLU A N 1
ATOM 548 C CA . GLU A 1 74 ? -3.317 11.458 3.141 1.00 86.94 74 GLU A CA 1
ATOM 549 C C . GLU A 1 74 ? -4.548 10.658 3.497 1.00 86.94 74 GLU A C 1
ATOM 551 O O . GLU A 1 74 ? -5.111 9.980 2.641 1.00 86.94 74 GLU A O 1
ATOM 556 N N . HIS A 1 75 ? -5.000 10.758 4.737 1.00 87.19 75 HIS A N 1
ATOM 557 C CA . HIS A 1 75 ? -6.217 10.072 5.138 1.00 87.19 75 HIS A CA 1
ATOM 558 C C . HIS A 1 75 ? -6.873 10.714 6.348 1.00 87.19 75 HIS A C 1
ATOM 560 O O . HIS A 1 75 ? -6.277 11.483 7.112 1.00 87.19 75 HIS A O 1
ATOM 566 N N . GLY A 1 76 ? -8.142 10.387 6.502 1.00 87.06 76 GLY A N 1
ATOM 567 C CA . GLY A 1 76 ? -8.999 10.907 7.542 1.00 87.06 76 GLY A CA 1
ATOM 568 C C . GLY A 1 76 ? -10.420 10.396 7.366 1.00 87.06 76 GLY A C 1
ATOM 569 O O . GLY A 1 76 ? -10.726 9.746 6.371 1.00 87.06 76 GLY A O 1
ATOM 570 N N . PRO A 1 77 ? -11.313 10.684 8.312 1.00 88.31 77 PRO A N 1
ATOM 571 C CA . PRO A 1 77 ? -12.688 10.210 8.221 1.00 88.31 77 PRO A CA 1
ATOM 572 C C . PRO A 1 77 ? -13.555 10.956 7.207 1.00 88.31 77 PRO A C 1
ATOM 574 O O . PRO A 1 77 ? -14.620 10.449 6.871 1.00 88.31 77 PRO A O 1
ATOM 577 N N . ASP A 1 78 ? -13.183 12.173 6.784 1.00 92.25 78 ASP A N 1
ATOM 578 C CA . ASP A 1 78 ? -14.053 12.944 5.891 1.00 92.25 78 ASP A CA 1
ATOM 579 C C . ASP A 1 78 ? -13.296 13.829 4.897 1.00 92.25 78 ASP A C 1
ATOM 581 O O . ASP A 1 78 ? -12.889 14.963 5.189 1.00 92.25 78 ASP A O 1
ATOM 585 N N . PHE A 1 79 ? -13.168 13.306 3.679 1.00 95.56 79 PHE A N 1
ATOM 586 C CA . PHE A 1 79 ? -12.794 14.061 2.492 1.00 95.56 79 PHE A CA 1
ATOM 587 C C . PHE A 1 79 ? -14.026 14.656 1.789 1.00 95.56 79 PHE A C 1
ATOM 589 O O . PHE A 1 79 ? -14.921 13.937 1.331 1.00 95.56 79 PHE A O 1
ATOM 596 N N . ASP A 1 80 ? -14.048 15.973 1.595 1.00 96.44 80 ASP A N 1
ATOM 597 C CA . ASP A 1 80 ? -15.077 16.657 0.818 1.00 96.44 80 ASP A CA 1
ATOM 598 C C . ASP A 1 80 ? -14.764 16.616 -0.684 1.00 96.44 80 ASP A C 1
ATOM 600 O O . ASP A 1 80 ? -14.064 17.462 -1.245 1.00 96.44 80 ASP A O 1
ATOM 604 N N . SER A 1 81 ? -15.378 15.649 -1.367 1.00 94.50 81 SER A N 1
ATOM 605 C CA . SER A 1 81 ? -15.316 15.506 -2.829 1.00 94.50 81 SER A CA 1
ATOM 606 C C . SER A 1 81 ? -15.872 16.706 -3.620 1.00 94.50 81 SER A C 1
ATOM 608 O O . SER A 1 81 ? -15.597 16.828 -4.816 1.00 94.50 81 SER A O 1
ATOM 610 N N . GLY A 1 82 ? -16.656 17.594 -2.998 1.00 94.81 82 GLY A N 1
ATOM 611 C CA . GLY A 1 82 ? -17.196 18.798 -3.631 1.00 94.81 82 GLY A CA 1
ATOM 612 C C . GLY A 1 82 ? -16.203 19.961 -3.684 1.00 94.81 82 GLY A C 1
ATOM 613 O O . GLY A 1 82 ? -16.282 20.780 -4.600 1.00 94.81 82 GLY A O 1
ATOM 614 N N . THR A 1 83 ? -15.270 20.024 -2.730 1.00 94.12 83 THR A N 1
ATOM 615 C CA . THR A 1 83 ? -14.286 21.115 -2.598 1.00 94.12 83 THR A CA 1
ATOM 616 C C . THR A 1 83 ? -12.832 20.664 -2.716 1.00 94.12 83 THR A C 1
ATOM 618 O O . THR A 1 83 ? -11.944 21.514 -2.714 1.00 94.12 83 THR A O 1
ATOM 621 N N . ASP A 1 84 ? -12.583 19.360 -2.847 1.00 93.94 84 ASP A N 1
ATOM 622 C CA . ASP A 1 84 ? -11.246 18.754 -2.905 1.00 93.94 84 ASP A CA 1
ATOM 623 C C . ASP A 1 84 ? -10.402 19.022 -1.657 1.00 93.94 84 ASP A C 1
ATOM 625 O O . ASP A 1 84 ? -9.184 19.203 -1.720 1.00 93.94 84 ASP A O 1
ATOM 629 N N . SER A 1 85 ? -11.069 19.044 -0.503 1.00 93.19 85 SER A N 1
ATOM 630 C CA . SER A 1 85 ? -10.465 19.372 0.783 1.00 93.19 85 SER A CA 1
ATOM 631 C C . SER A 1 85 ? -10.903 18.412 1.886 1.00 93.19 85 SER A C 1
ATOM 633 O O . SER A 1 85 ? -11.865 17.666 1.735 1.00 93.19 85 SER A O 1
ATOM 635 N N . TRP A 1 86 ? -10.175 18.406 2.999 1.00 91.38 86 TRP A N 1
ATOM 636 C CA . TRP A 1 86 ? -10.530 17.606 4.166 1.00 91.38 86 TRP A CA 1
ATOM 637 C C . TRP A 1 86 ? -11.430 18.403 5.108 1.00 91.38 86 TRP A C 1
ATOM 639 O O . TRP A 1 86 ? -11.032 19.469 5.581 1.00 91.38 86 TRP A O 1
ATOM 649 N N . ASN A 1 87 ? -12.600 17.853 5.430 1.00 92.50 87 ASN A N 1
ATOM 650 C CA . ASN A 1 87 ? -13.402 18.323 6.560 1.00 92.50 87 ASN A CA 1
ATOM 651 C C . ASN A 1 87 ? -12.813 17.816 7.883 1.00 92.50 87 ASN A C 1
ATOM 653 O O . ASN A 1 87 ? -12.835 18.529 8.887 1.00 92.50 87 ASN A O 1
ATOM 657 N N . ASP A 1 88 ? -12.274 16.594 7.865 1.00 88.25 88 ASP A N 1
ATOM 658 C CA . ASP A 1 88 ? -11.602 15.942 8.987 1.00 88.25 88 ASP A CA 1
ATOM 659 C C . ASP A 1 88 ? -10.458 15.066 8.451 1.00 88.25 88 ASP A C 1
ATOM 661 O O . ASP A 1 88 ? -10.691 14.054 7.787 1.00 88.25 88 ASP A O 1
ATOM 665 N N . ARG A 1 89 ? -9.216 15.488 8.712 1.00 85.88 89 ARG A N 1
ATOM 666 C CA . ARG A 1 89 ? -7.974 14.794 8.338 1.00 85.88 89 ARG A CA 1
ATOM 667 C C . ARG A 1 89 ? -7.239 14.373 9.601 1.00 85.88 89 ARG A C 1
ATOM 669 O O . ARG A 1 89 ? -7.155 15.164 10.545 1.00 85.88 89 ARG A O 1
ATOM 676 N N . TYR A 1 90 ? -6.623 13.192 9.602 1.00 77.25 90 TYR A N 1
ATOM 677 C CA . TYR A 1 90 ? -5.675 12.865 10.663 1.00 77.25 90 TYR A CA 1
ATOM 678 C C . TYR A 1 90 ? -4.466 13.800 10.584 1.00 77.25 90 TYR A C 1
ATOM 680 O O . TYR A 1 90 ? -3.902 14.036 9.519 1.00 77.25 90 TYR A O 1
ATOM 688 N N . ALA A 1 91 ? -4.060 14.356 11.724 1.00 64.69 91 ALA A N 1
ATOM 689 C CA . ALA A 1 91 ? -3.016 15.381 11.759 1.00 64.69 91 ALA A CA 1
ATOM 690 C C . ALA A 1 91 ? -1.606 14.837 11.446 1.00 64.69 91 ALA A C 1
ATOM 692 O O . ALA A 1 91 ? -0.675 15.630 11.350 1.00 64.69 91 ALA A O 1
ATOM 693 N N . ASN A 1 92 ? -1.457 13.510 11.341 1.00 63.25 92 ASN A N 1
ATOM 694 C CA . ASN A 1 92 ? -0.183 12.796 11.209 1.00 63.25 92 ASN A CA 1
ATOM 695 C C . ASN A 1 92 ? -0.264 11.634 10.216 1.00 63.25 92 ASN A C 1
ATOM 697 O O . ASN A 1 92 ? 0.145 10.503 10.493 1.00 63.25 92 ASN A O 1
ATOM 701 N N . ASP A 1 93 ? -0.875 11.889 9.076 1.00 64.69 93 ASP A N 1
ATOM 702 C CA . ASP A 1 93 ? -0.759 10.983 7.944 1.00 64.69 93 ASP A CA 1
ATOM 703 C C . ASP A 1 93 ? 0.684 10.897 7.406 1.00 64.69 93 ASP A C 1
ATOM 705 O O . ASP A 1 93 ? 1.520 11.740 7.746 1.00 64.69 93 ASP A O 1
ATOM 709 N N . PRO A 1 94 ? 1.013 9.895 6.568 1.00 66.69 94 PRO A N 1
ATOM 710 C CA . PRO A 1 94 ? 2.371 9.730 6.047 1.00 66.69 94 PRO A CA 1
ATOM 711 C C . PRO A 1 94 ? 2.922 10.990 5.369 1.00 66.69 94 PRO A C 1
ATOM 713 O O . PRO A 1 94 ? 4.113 11.265 5.466 1.00 66.69 94 PRO A O 1
ATOM 716 N N . ARG A 1 95 ? 2.059 11.795 4.732 1.00 69.50 95 ARG A N 1
ATOM 717 C CA . ARG A 1 95 ? 2.448 13.083 4.144 1.00 69.50 95 ARG A CA 1
ATOM 718 C C . ARG A 1 95 ? 2.879 14.115 5.195 1.00 69.50 95 ARG A C 1
ATOM 720 O O . ARG A 1 95 ? 3.780 14.901 4.932 1.00 69.50 95 ARG A O 1
ATOM 727 N N . SER A 1 96 ? 2.240 14.145 6.363 1.00 58.41 96 SER A N 1
ATOM 728 C CA . SER A 1 96 ? 2.530 15.105 7.440 1.00 58.41 96 SER A CA 1
ATOM 729 C C . SER A 1 96 ? 3.603 14.637 8.431 1.00 58.41 96 SER A C 1
ATOM 731 O O . SER A 1 96 ? 4.076 15.448 9.229 1.00 58.41 96 SER A O 1
ATOM 733 N N . GLN A 1 97 ? 4.017 13.365 8.385 1.00 55.78 97 GLN A N 1
ATOM 734 C CA . GLN A 1 97 ? 5.005 12.787 9.299 1.00 55.78 97 GLN A CA 1
ATOM 735 C C . GLN A 1 97 ? 6.365 12.491 8.642 1.00 55.78 97 GLN A C 1
ATOM 737 O O . GLN A 1 97 ? 6.626 11.381 8.190 1.00 55.78 97 GLN A O 1
ATOM 742 N N . ILE A 1 98 ? 7.258 13.477 8.807 1.00 50.22 98 ILE A N 1
ATOM 743 C CA . ILE A 1 98 ? 8.717 13.376 9.022 1.00 50.22 98 ILE A CA 1
ATOM 744 C C . ILE A 1 98 ? 9.635 13.227 7.792 1.00 50.22 98 ILE A C 1
ATOM 746 O O . ILE A 1 98 ? 9.863 12.120 7.321 1.00 50.22 98 ILE A O 1
ATOM 750 N N . GLY A 1 99 ? 10.364 14.312 7.485 1.00 37.88 99 GLY A N 1
ATOM 751 C CA . GLY A 1 99 ? 11.835 14.325 7.425 1.00 37.88 99 GLY A CA 1
ATOM 752 C C . GLY A 1 99 ? 12.406 14.672 8.815 1.00 37.88 99 GLY A C 1
ATOM 753 O O . GLY A 1 99 ? 12.068 15.696 9.404 1.00 37.88 99 GLY A O 1
ATOM 754 N N . ASN A 1 100 ? 13.187 13.779 9.437 1.00 41.00 100 ASN A N 1
ATOM 755 C CA . ASN A 1 100 ? 13.690 13.957 10.812 1.00 41.00 100 ASN A CA 1
ATOM 756 C C . ASN A 1 100 ? 15.052 14.656 10.814 1.00 41.00 100 ASN A C 1
ATOM 758 O O . ASN A 1 100 ? 16.048 14.092 11.269 1.00 41.00 100 ASN A O 1
ATOM 762 N N . ASP A 1 101 ? 15.114 15.867 10.281 1.00 41.47 101 ASP A N 1
ATOM 763 C CA . ASP A 1 101 ? 16.335 16.676 10.241 1.00 41.47 101 ASP A CA 1
ATOM 764 C C . ASP A 1 101 ? 16.116 18.119 10.741 1.00 41.47 101 ASP A C 1
ATOM 766 O O . ASP A 1 101 ? 17.052 18.919 10.802 1.00 41.47 101 ASP A O 1
ATOM 770 N N . GLY A 1 102 ? 14.896 18.429 11.196 1.00 38.91 102 GLY A N 1
ATOM 771 C CA . GLY A 1 102 ? 14.505 19.754 11.672 1.00 38.91 102 GLY A CA 1
ATOM 772 C C . GLY A 1 102 ? 13.782 20.610 10.630 1.00 38.91 102 GLY A C 1
ATOM 773 O O . GLY A 1 102 ? 13.471 21.763 10.945 1.00 38.91 102 GLY A O 1
ATOM 774 N N . TYR A 1 103 ? 13.480 20.064 9.449 1.00 38.38 103 TYR A N 1
ATOM 775 C CA . TYR A 1 103 ? 12.676 20.714 8.417 1.00 38.38 103 TYR A CA 1
ATOM 776 C C . TYR A 1 103 ? 11.290 20.056 8.282 1.00 38.38 103 TYR A C 1
ATOM 778 O O . TYR A 1 103 ? 11.104 18.863 8.506 1.00 38.38 103 TYR A O 1
ATOM 786 N N . ASN A 1 104 ? 10.270 20.874 7.995 1.00 45.91 104 ASN A N 1
ATOM 787 C CA . ASN A 1 104 ? 8.889 20.423 7.790 1.00 45.91 104 ASN A CA 1
ATOM 788 C C . ASN A 1 104 ? 8.690 20.029 6.318 1.00 45.91 104 ASN A C 1
ATOM 790 O O . ASN A 1 104 ? 7.908 20.676 5.617 1.00 45.91 104 ASN A O 1
ATOM 794 N N . ASP A 1 105 ? 9.405 19.013 5.849 1.00 50.31 105 ASP A N 1
ATOM 795 C CA . ASP A 1 105 ? 9.293 18.565 4.462 1.00 50.31 105 ASP A CA 1
ATOM 796 C C . ASP A 1 105 ? 8.379 17.335 4.364 1.00 50.31 105 ASP A C 1
ATOM 798 O O . ASP A 1 105 ? 8.448 16.411 5.177 1.00 50.31 105 ASP A O 1
ATOM 802 N N . GLU A 1 106 ? 7.448 17.367 3.404 1.00 58.69 106 GLU A N 1
ATOM 803 C CA . GLU A 1 106 ? 6.485 16.280 3.182 1.00 58.69 106 GLU A CA 1
ATOM 804 C C . GLU A 1 106 ? 7.165 15.160 2.381 1.00 58.69 106 GLU A C 1
ATOM 806 O O . GLU A 1 106 ? 7.805 15.431 1.364 1.00 58.69 106 GLU A O 1
ATOM 811 N N . MET A 1 107 ? 7.010 13.903 2.805 1.00 63.56 107 MET A N 1
ATOM 812 C CA . MET A 1 107 ? 7.626 12.766 2.115 1.00 63.56 107 MET A CA 1
ATOM 813 C C . MET A 1 107 ? 6.804 12.293 0.916 1.00 63.56 107 MET A C 1
ATOM 815 O O . MET A 1 107 ? 5.587 12.107 1.014 1.00 63.56 107 MET A O 1
ATOM 819 N N . SER A 1 108 ? 7.498 12.000 -0.185 1.00 73.44 108 SER A N 1
ATOM 820 C CA . SER A 1 108 ? 6.977 11.255 -1.331 1.00 73.44 108 SER A CA 1
ATOM 821 C C . SER A 1 108 ? 7.834 10.025 -1.616 1.00 73.44 108 SER A C 1
ATOM 823 O O . SER A 1 108 ? 9.051 10.032 -1.426 1.00 73.44 108 SER A O 1
ATOM 825 N N . PHE A 1 109 ? 7.184 8.961 -2.080 1.00 77.62 109 PHE A N 1
ATOM 826 C CA . PHE A 1 109 ? 7.824 7.676 -2.347 1.00 77.62 109 PHE A CA 1
ATOM 827 C C . PHE A 1 109 ? 7.776 7.365 -3.833 1.00 77.62 109 PHE A C 1
ATOM 829 O O . PHE A 1 109 ? 6.716 7.457 -4.455 1.00 77.62 109 PHE A O 1
ATOM 836 N N . ALA A 1 110 ? 8.912 6.986 -4.402 1.00 76.69 110 ALA A N 1
ATOM 837 C CA . ALA A 1 110 ? 9.007 6.680 -5.816 1.00 76.69 110 ALA A CA 1
ATOM 838 C C . ALA A 1 110 ? 10.018 5.553 -6.057 1.00 76.69 110 ALA A C 1
ATOM 840 O O . ALA A 1 110 ? 11.043 5.510 -5.378 1.00 76.69 110 ALA A O 1
ATOM 841 N N . PRO A 1 111 ? 9.782 4.677 -7.044 1.00 77.69 111 PRO A N 1
ATOM 842 C CA . PRO A 1 111 ? 10.744 3.664 -7.461 1.00 77.69 111 PRO A CA 1
ATOM 843 C C . PRO A 1 111 ? 11.796 4.290 -8.399 1.00 77.69 111 PRO A C 1
ATOM 845 O O . PRO A 1 111 ? 12.036 3.796 -9.494 1.00 77.69 111 PRO A O 1
ATOM 848 N N . HIS A 1 112 ? 12.390 5.419 -7.997 1.00 75.50 112 HIS A N 1
ATOM 849 C CA . HIS A 1 112 ? 13.395 6.148 -8.771 1.00 75.50 112 HIS A CA 1
ATOM 850 C C . HIS A 1 112 ? 14.487 6.683 -7.842 1.00 75.50 112 HIS A C 1
ATOM 852 O O . HIS A 1 112 ? 14.208 7.457 -6.923 1.00 75.50 112 HIS A O 1
ATOM 858 N N . ASN A 1 113 ? 15.747 6.361 -8.131 1.00 66.75 113 ASN A N 1
ATOM 859 C CA . ASN A 1 113 ? 16.885 6.856 -7.359 1.00 66.75 113 ASN A CA 1
ATOM 860 C C . ASN A 1 113 ? 17.308 8.292 -7.766 1.00 66.75 113 ASN A C 1
ATOM 862 O O . ASN A 1 113 ? 18.365 8.499 -8.358 1.00 66.75 113 ASN A O 1
ATOM 866 N N . GLY A 1 114 ? 16.447 9.299 -7.546 1.00 61.78 114 GLY A N 1
ATOM 867 C CA . GLY A 1 114 ? 16.708 10.685 -7.972 1.00 61.78 114 GLY A CA 1
ATOM 868 C C . GLY A 1 114 ? 15.495 11.622 -7.908 1.00 61.78 114 GLY A C 1
ATOM 869 O O . GLY A 1 114 ? 14.516 11.336 -7.232 1.00 61.78 114 GLY A O 1
ATOM 870 N N . SER A 1 115 ? 15.551 12.758 -8.616 1.00 56.41 115 SER A N 1
ATOM 871 C CA . SER A 1 115 ? 14.622 13.901 -8.472 1.00 56.41 115 SER A CA 1
ATOM 872 C C . SER A 1 115 ? 13.235 13.759 -9.126 1.00 56.41 115 SER A C 1
ATOM 874 O O . SER A 1 115 ? 12.620 14.765 -9.492 1.00 56.41 115 SER A O 1
ATOM 876 N N . GLY A 1 116 ? 12.747 12.530 -9.281 1.00 66.50 116 GLY A N 1
ATOM 877 C CA . GLY A 1 116 ? 11.356 12.252 -9.625 1.00 66.50 116 GLY A CA 1
ATOM 878 C C . GLY A 1 116 ? 11.156 11.084 -10.576 1.00 66.50 116 GLY A C 1
ATOM 879 O O . GLY A 1 116 ? 11.978 10.836 -11.449 1.00 66.50 116 GLY A O 1
ATOM 880 N N . MET A 1 117 ? 10.029 10.403 -10.386 1.00 79.50 117 MET A N 1
ATOM 881 C CA . MET A 1 117 ? 9.524 9.332 -11.243 1.00 79.50 117 MET A CA 1
ATOM 882 C C . MET A 1 117 ? 8.555 9.919 -12.262 1.00 79.50 117 MET A C 1
ATOM 884 O O . MET A 1 117 ? 7.632 10.636 -11.869 1.00 79.50 117 MET A O 1
ATOM 888 N N . ASP A 1 118 ? 8.747 9.612 -13.542 1.00 86.81 118 ASP A N 1
ATOM 889 C CA . ASP A 1 118 ? 7.798 10.004 -14.585 1.00 86.81 118 ASP A CA 1
ATOM 890 C C . ASP A 1 118 ? 6.620 9.007 -14.593 1.00 86.81 118 ASP A C 1
ATOM 892 O O . ASP A 1 118 ? 6.843 7.798 -14.504 1.00 86.81 118 ASP A O 1
ATOM 896 N N . PRO A 1 119 ? 5.355 9.447 -14.716 1.00 90.94 119 PRO A N 1
ATOM 897 C CA . PRO A 1 119 ? 4.227 8.530 -14.869 1.00 90.94 119 PRO A CA 1
ATOM 898 C C . PRO A 1 119 ? 4.368 7.565 -16.056 1.00 90.94 119 PRO A C 1
ATOM 900 O O . PRO A 1 119 ? 3.744 6.505 -16.054 1.00 90.94 119 PRO A O 1
ATOM 903 N N . THR A 1 120 ? 5.178 7.911 -17.058 1.00 92.62 120 THR A N 1
ATOM 904 C CA . THR A 1 120 ? 5.447 7.080 -18.238 1.00 92.62 120 THR A CA 1
ATOM 905 C C . THR A 1 120 ? 6.591 6.081 -18.063 1.00 92.62 120 THR A C 1
ATOM 907 O O . THR A 1 120 ? 6.740 5.210 -18.920 1.00 92.62 120 THR A O 1
ATOM 910 N N . ASP A 1 121 ? 7.344 6.150 -16.960 1.00 91.25 121 ASP A N 1
ATOM 911 C CA . ASP A 1 121 ? 8.391 5.176 -16.646 1.00 91.25 121 ASP A CA 1
ATOM 912 C C . ASP A 1 121 ? 7.780 3.772 -16.527 1.00 91.25 121 ASP A C 1
ATOM 914 O O . ASP A 1 121 ? 6.755 3.552 -15.874 1.00 91.25 121 ASP A O 1
ATOM 918 N N . THR A 1 122 ? 8.417 2.811 -17.178 1.00 94.38 122 THR A N 1
ATOM 919 C CA . THR A 1 122 ? 7.995 1.420 -17.272 1.00 94.38 122 THR A CA 1
ATOM 920 C C . THR A 1 122 ? 8.562 0.578 -16.140 1.00 94.38 122 THR A C 1
ATOM 922 O O . THR A 1 122 ? 9.639 0.822 -15.587 1.00 94.38 122 THR A O 1
ATOM 925 N N . GLY A 1 123 ? 7.801 -0.447 -15.784 1.00 93.62 123 GLY A N 1
ATOM 926 C CA . GLY A 1 123 ? 8.145 -1.345 -14.703 1.00 93.62 123 GLY A CA 1
ATOM 927 C C . GLY A 1 123 ? 7.232 -2.553 -14.644 1.00 93.62 123 GLY A C 1
ATOM 928 O O . GLY A 1 123 ? 6.450 -2.830 -15.562 1.00 93.62 123 GLY A O 1
ATOM 929 N N . ASN A 1 124 ? 7.335 -3.261 -13.529 1.00 95.12 124 ASN A N 1
ATOM 930 C CA . ASN A 1 124 ? 6.462 -4.367 -13.175 1.00 95.12 124 ASN A CA 1
ATOM 931 C C . ASN A 1 124 ? 5.850 -4.103 -11.806 1.00 95.12 124 ASN A C 1
ATOM 933 O O . ASN A 1 124 ? 6.537 -3.623 -10.905 1.00 95.12 124 ASN A O 1
ATOM 937 N N . TYR A 1 125 ? 4.576 -4.445 -11.633 1.00 95.31 125 TYR A N 1
ATOM 938 C CA . TYR A 1 125 ? 3.925 -4.348 -10.334 1.00 95.31 125 TYR A CA 1
ATOM 939 C C . TYR A 1 125 ? 3.324 -5.674 -9.871 1.00 95.31 125 TYR A C 1
ATOM 941 O O . TYR A 1 125 ? 3.006 -6.568 -10.662 1.00 95.31 125 TYR A O 1
ATOM 949 N N . TRP A 1 126 ? 3.169 -5.766 -8.553 1.00 95.50 126 TRP A N 1
ATOM 950 C CA . TRP A 1 126 ? 2.467 -6.820 -7.838 1.00 95.50 126 TRP A CA 1
ATOM 951 C C . TRP A 1 126 ? 1.443 -6.166 -6.925 1.00 95.50 126 TRP A C 1
ATOM 953 O O . TRP A 1 126 ? 1.750 -5.176 -6.255 1.00 95.50 126 TRP A O 1
ATOM 963 N N . LEU A 1 127 ? 0.230 -6.704 -6.915 1.00 95.44 127 LEU A N 1
ATOM 964 C CA . LE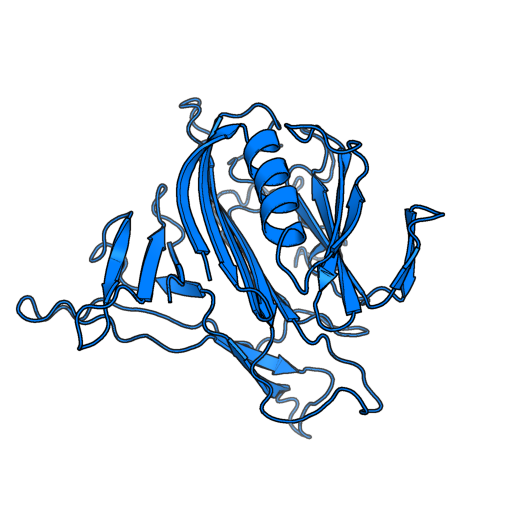U A 1 127 ? -0.868 -6.156 -6.133 1.00 95.44 127 LEU A CA 1
ATOM 965 C C . LEU A 1 127 ? -1.617 -7.282 -5.433 1.00 95.44 127 LEU A C 1
ATOM 967 O O . LEU A 1 127 ? -2.261 -8.103 -6.079 1.00 95.44 127 LEU A O 1
ATOM 971 N N . GLU A 1 128 ? -1.548 -7.272 -4.110 1.00 94.25 128 GLU A N 1
ATOM 972 C CA . GLU A 1 128 ? -2.413 -8.051 -3.234 1.00 94.25 128 GLU A CA 1
ATOM 973 C C . GLU A 1 128 ? -3.587 -7.180 -2.793 1.00 94.25 128 GLU A C 1
ATOM 975 O O . GLU A 1 128 ? -3.379 -6.030 -2.402 1.00 94.25 128 GLU A O 1
ATOM 980 N N . TYR A 1 129 ? -4.815 -7.693 -2.846 1.00 94.12 129 TYR A N 1
ATOM 981 C CA . TYR A 1 129 ? -5.991 -6.965 -2.372 1.00 94.12 129 TYR A CA 1
ATOM 982 C C . TYR A 1 129 ? -7.102 -7.883 -1.868 1.00 94.12 129 TYR A C 1
ATOM 984 O O . TYR A 1 129 ? -7.497 -8.890 -2.471 1.00 94.12 129 TYR A O 1
ATOM 992 N N . VAL A 1 130 ? -7.652 -7.486 -0.725 1.00 92.31 130 VAL A N 1
ATOM 993 C CA . VAL A 1 130 ? -8.571 -8.283 0.073 1.00 92.31 130 VAL A CA 1
ATOM 994 C C . VAL A 1 130 ? -9.765 -7.428 0.455 1.00 92.31 130 VAL A C 1
ATOM 996 O O . VAL A 1 130 ? -9.649 -6.443 1.189 1.00 92.31 130 VAL A O 1
ATOM 999 N N . ASP A 1 131 ? -10.939 -7.828 -0.031 1.00 90.12 131 ASP A N 1
ATOM 1000 C CA . ASP A 1 131 ? -12.188 -7.165 0.319 1.00 90.12 131 ASP A CA 1
ATOM 1001 C C . ASP A 1 131 ? -12.413 -7.238 1.833 1.00 90.12 131 ASP A C 1
ATOM 1003 O O . ASP A 1 131 ? -12.325 -8.309 2.431 1.00 90.12 131 ASP A O 1
ATOM 1007 N N . GLY A 1 132 ? -12.672 -6.086 2.449 1.00 85.75 132 GLY A N 1
ATOM 1008 C CA . GLY A 1 132 ? -12.756 -5.960 3.902 1.00 85.75 132 GLY A CA 1
ATOM 1009 C C . GLY A 1 132 ? -11.426 -5.716 4.622 1.00 85.75 132 GLY A C 1
ATOM 1010 O O . GLY A 1 132 ? -11.480 -5.090 5.671 1.00 85.75 132 GLY A O 1
ATOM 1011 N N . SER A 1 133 ? -10.267 -6.118 4.077 1.00 88.44 133 SER A N 1
ATOM 1012 C CA . SER A 1 133 ? -8.989 -6.028 4.809 1.00 88.44 133 SER A CA 1
ATOM 1013 C C . SER A 1 133 ? -8.008 -4.994 4.269 1.00 88.44 133 SER A C 1
ATOM 1015 O O . SER A 1 133 ? -7.365 -4.339 5.073 1.00 88.44 133 SER A O 1
ATOM 1017 N N . GLY A 1 134 ? -7.833 -4.803 2.959 1.00 92.75 134 GLY A N 1
ATOM 1018 C CA . GLY A 1 134 ? -6.769 -3.902 2.492 1.00 92.75 134 GLY A CA 1
ATOM 1019 C C . GLY A 1 134 ? -6.151 -4.243 1.147 1.00 92.75 134 GLY A C 1
ATOM 1020 O O . GLY A 1 134 ? -6.688 -5.054 0.396 1.00 92.75 134 GLY A O 1
ATOM 1021 N N . PHE A 1 135 ? -5.013 -3.613 0.857 1.00 94.19 135 PHE A N 1
ATOM 1022 C CA . PHE A 1 135 ? -4.180 -3.917 -0.304 1.00 94.19 135 PHE A CA 1
ATOM 1023 C C . PHE A 1 135 ? -2.689 -3.672 -0.033 1.00 94.19 135 PHE A C 1
ATOM 1025 O O . PHE A 1 135 ? -2.326 -2.765 0.719 1.00 94.19 135 PHE A O 1
ATOM 1032 N N . GLY A 1 136 ? -1.827 -4.463 -0.663 1.00 93.12 136 GLY A N 1
ATOM 1033 C CA . GLY A 1 136 ? -0.380 -4.283 -0.694 1.00 93.12 136 GLY A CA 1
ATOM 1034 C C . GLY A 1 136 ? 0.089 -4.166 -2.138 1.00 93.12 136 GLY A C 1
ATOM 1035 O O . GLY A 1 136 ? -0.164 -5.054 -2.945 1.00 93.12 136 GLY A O 1
ATOM 1036 N N . PHE A 1 137 ? 0.764 -3.073 -2.469 1.00 93.94 137 PHE A N 1
ATOM 1037 C CA . PHE A 1 137 ? 1.214 -2.760 -3.818 1.00 93.94 137 PHE A CA 1
ATOM 1038 C C . PHE A 1 137 ? 2.726 -2.601 -3.845 1.00 93.94 137 PHE A C 1
ATOM 1040 O O . PHE A 1 137 ? 3.293 -1.859 -3.046 1.00 93.94 137 PHE A O 1
ATOM 1047 N N . TYR A 1 138 ? 3.374 -3.279 -4.783 1.00 93.25 138 TYR A N 1
ATOM 1048 C CA . TYR A 1 138 ? 4.801 -3.157 -5.040 1.00 93.25 138 TYR A CA 1
ATOM 1049 C C . TYR A 1 138 ? 5.029 -2.851 -6.510 1.00 93.25 138 TYR A C 1
ATOM 1051 O O . TYR A 1 138 ? 4.405 -3.476 -7.365 1.00 93.25 138 TYR A O 1
ATOM 1059 N N . PHE A 1 139 ? 5.955 -1.947 -6.803 1.00 92.50 139 PHE A N 1
ATOM 1060 C CA . PHE A 1 139 ? 6.382 -1.628 -8.156 1.00 92.50 139 PHE A CA 1
ATOM 1061 C C . PHE A 1 139 ? 7.903 -1.607 -8.238 1.00 92.50 139 PHE A C 1
ATOM 1063 O O . PHE A 1 139 ? 8.572 -0.992 -7.409 1.00 92.50 139 PHE A O 1
ATOM 1070 N N . GLU A 1 140 ? 8.419 -2.256 -9.272 1.00 90.94 140 GLU A N 1
ATOM 1071 C CA . GLU A 1 140 ? 9.818 -2.273 -9.681 1.00 90.94 140 GLU A CA 1
ATOM 1072 C C . GLU A 1 140 ? 9.949 -1.491 -10.986 1.00 90.94 140 GLU A C 1
ATOM 1074 O O . GLU A 1 140 ? 9.324 -1.858 -11.985 1.00 90.94 140 GLU A O 1
ATOM 1079 N N . ARG A 1 141 ? 10.763 -0.435 -10.996 1.00 90.19 141 ARG A N 1
ATOM 1080 C CA . ARG A 1 141 ? 11.076 0.313 -12.216 1.00 90.19 141 ARG A CA 1
ATOM 1081 C C . ARG A 1 141 ? 12.135 -0.422 -13.037 1.00 90.19 141 ARG A C 1
ATOM 1083 O O . ARG A 1 141 ? 13.089 -0.961 -12.487 1.00 90.19 141 ARG A O 1
ATOM 1090 N N . SER A 1 142 ? 11.984 -0.423 -14.360 1.00 89.50 142 SER A N 1
ATOM 1091 C CA . SER A 1 142 ? 12.877 -1.150 -15.269 1.00 89.50 142 SER A CA 1
ATOM 1092 C C . SER A 1 142 ? 13.166 -0.385 -16.566 1.00 89.50 142 SER A C 1
ATOM 1094 O O . SER A 1 142 ? 12.984 -0.923 -17.660 1.00 89.50 142 SER A O 1
ATOM 1096 N N . GLU A 1 143 ? 13.627 0.861 -16.458 1.00 88.12 143 GLU A N 1
ATOM 1097 C CA . GLU A 1 143 ? 13.997 1.706 -17.606 1.00 88.12 143 GLU A CA 1
ATOM 1098 C C . GLU A 1 143 ? 15.432 1.446 -18.095 1.00 88.12 143 GLU A C 1
ATOM 1100 O O . GLU A 1 143 ? 15.759 1.680 -19.261 1.00 88.12 143 GLU A O 1
ATOM 1105 N N . GLY A 1 144 ? 16.317 0.939 -17.228 1.00 84.25 144 GLY A N 1
ATOM 1106 C CA . GLY A 1 144 ? 17.711 0.652 -17.572 1.00 84.25 144 GLY A CA 1
ATOM 1107 C C . GLY A 1 144 ? 18.587 1.899 -17.721 1.00 84.25 144 GLY A C 1
ATOM 1108 O O . GLY A 1 144 ? 19.668 1.830 -18.314 1.00 84.25 144 GLY A O 1
ATOM 1109 N N . ASP A 1 145 ? 18.143 3.040 -17.196 1.00 83.19 145 ASP A N 1
ATOM 1110 C CA . ASP A 1 145 ? 18.845 4.330 -17.244 1.00 83.19 145 ASP A CA 1
ATOM 1111 C C . ASP A 1 145 ? 19.819 4.547 -16.069 1.00 83.19 145 ASP A C 1
ATOM 1113 O O . ASP A 1 145 ? 20.532 5.551 -16.024 1.00 83.19 145 ASP A O 1
ATOM 1117 N N . GLY A 1 146 ? 19.892 3.579 -15.151 1.00 79.50 146 GLY A N 1
ATOM 1118 C CA . GLY A 1 146 ? 20.727 3.630 -13.952 1.00 79.50 146 GLY A CA 1
ATOM 1119 C C . GLY A 1 146 ? 20.034 4.203 -12.714 1.00 79.50 146 GLY A C 1
ATOM 1120 O O . GLY A 1 146 ? 20.681 4.253 -11.670 1.00 79.50 146 GLY A O 1
ATOM 1121 N N . ASN A 1 147 ? 18.752 4.577 -12.808 1.00 78.81 147 ASN A N 1
ATOM 1122 C CA . ASN A 1 147 ? 17.933 5.066 -11.691 1.00 78.81 147 ASN A CA 1
ATOM 1123 C C . ASN A 1 147 ? 16.815 4.089 -11.284 1.00 78.81 147 ASN A C 1
ATOM 1125 O O . ASN A 1 147 ? 15.887 4.482 -10.577 1.00 78.81 147 ASN A O 1
ATOM 1129 N N . ASP A 1 148 ? 16.890 2.838 -11.740 1.00 83.25 148 ASP A N 1
ATOM 1130 C CA . ASP A 1 148 ? 15.915 1.793 -11.421 1.00 83.25 148 ASP A CA 1
ATOM 1131 C C . ASP A 1 148 ? 15.916 1.465 -9.924 1.00 83.25 148 ASP A C 1
ATOM 1133 O O . ASP A 1 148 ? 16.965 1.198 -9.330 1.00 83.25 148 ASP A O 1
ATOM 1137 N N . ASP A 1 149 ? 14.726 1.493 -9.328 1.00 83.00 149 ASP A N 1
ATOM 1138 C CA . ASP A 1 149 ? 14.496 1.230 -7.914 1.00 83.00 149 ASP A CA 1
ATOM 1139 C C . ASP A 1 149 ? 13.103 0.604 -7.706 1.00 83.00 149 ASP A C 1
ATOM 1141 O O . ASP A 1 149 ? 12.359 0.347 -8.656 1.00 83.00 149 ASP A O 1
ATOM 1145 N N . ASP A 1 150 ? 12.737 0.353 -6.450 1.00 85.00 150 ASP A N 1
ATOM 1146 C CA . ASP A 1 150 ? 11.458 -0.228 -6.069 1.00 85.00 150 ASP A CA 1
ATOM 1147 C C . ASP A 1 150 ? 10.731 0.545 -4.967 1.00 85.00 150 ASP A C 1
ATOM 1149 O O . ASP A 1 150 ? 11.330 1.189 -4.101 1.00 85.00 150 ASP A O 1
ATOM 1153 N N . VAL A 1 151 ? 9.402 0.450 -4.994 1.00 84.75 151 VAL A N 1
ATOM 1154 C CA . VAL A 1 151 ? 8.522 1.008 -3.971 1.00 84.75 151 VAL A CA 1
ATOM 1155 C C . VAL A 1 151 ? 7.450 -0.001 -3.588 1.00 84.75 151 VAL A C 1
ATOM 1157 O O . VAL A 1 151 ? 6.886 -0.699 -4.423 1.00 84.75 151 VAL A O 1
ATOM 1160 N N . PHE A 1 152 ? 7.151 -0.037 -2.301 1.00 86.94 152 PHE A N 1
ATOM 1161 C CA . PHE A 1 152 ? 6.026 -0.706 -1.686 1.00 86.94 152 PHE A CA 1
ATOM 1162 C C . PHE A 1 152 ? 5.170 0.323 -0.958 1.00 86.94 152 PHE A C 1
ATOM 1164 O O . PHE A 1 152 ? 5.679 1.153 -0.201 1.00 86.94 152 PHE A O 1
ATOM 1171 N N . PHE A 1 153 ? 3.860 0.204 -1.096 1.00 87.31 153 PHE A N 1
ATOM 1172 C CA . PHE A 1 153 ? 2.932 0.803 -0.154 1.00 87.31 153 PHE A CA 1
ATOM 1173 C C . PHE A 1 153 ? 1.648 -0.011 -0.059 1.00 87.31 153 PHE A C 1
ATOM 1175 O O . PHE A 1 153 ? 1.305 -0.776 -0.957 1.00 87.31 153 PHE A O 1
ATOM 1182 N N . GLY A 1 154 ? 0.901 0.169 1.020 1.00 89.19 154 GLY A N 1
ATOM 1183 C CA . GLY A 1 154 ? -0.351 -0.541 1.211 1.00 89.19 154 GLY A CA 1
ATOM 1184 C C . GLY A 1 154 ? -1.172 -0.019 2.374 1.00 89.19 154 GLY A C 1
ATOM 1185 O O . GLY A 1 154 ? -0.675 0.716 3.227 1.00 89.19 154 GLY A O 1
ATOM 1186 N N . LEU A 1 155 ? -2.432 -0.438 2.406 1.00 89.69 155 LEU A N 1
ATOM 1187 C CA . LEU A 1 155 ? -3.365 -0.216 3.505 1.00 89.69 155 LEU A CA 1
ATOM 1188 C C . LEU A 1 155 ? -3.772 -1.565 4.077 1.00 89.69 155 LEU A C 1
ATOM 1190 O O . LEU A 1 155 ? -4.178 -2.431 3.310 1.00 89.69 155 LEU A O 1
ATOM 1194 N N . SER A 1 156 ? -3.735 -1.727 5.398 1.00 89.88 156 SER A N 1
ATOM 1195 C CA . SER A 1 156 ? -4.259 -2.927 6.057 1.00 89.88 156 SER A CA 1
ATOM 1196 C C . SER A 1 156 ? -5.162 -2.565 7.218 1.00 89.88 156 SER A C 1
ATOM 1198 O O . SER A 1 156 ? -4.777 -1.780 8.080 1.00 89.88 156 SER A O 1
ATOM 1200 N N . GLN A 1 157 ? -6.334 -3.183 7.274 1.00 90.88 157 GLN A N 1
ATOM 1201 C CA . GLN A 1 157 ? -7.204 -3.151 8.431 1.00 90.88 157 GLN A CA 1
ATOM 1202 C C . GLN A 1 157 ? -6.474 -3.816 9.591 1.00 90.88 157 GLN A C 1
ATOM 1204 O O . GLN A 1 157 ? -5.772 -4.817 9.425 1.00 90.88 157 GLN A O 1
ATOM 1209 N N . ILE A 1 158 ? -6.633 -3.235 10.769 1.00 87.88 158 ILE A N 1
ATOM 1210 C CA . ILE A 1 158 ? -6.001 -3.719 11.984 1.00 87.88 158 ILE A CA 1
ATOM 1211 C C . ILE A 1 158 ? -6.885 -4.802 12.596 1.00 87.88 158 ILE A C 1
ATOM 1213 O O . ILE A 1 158 ? -8.060 -4.573 12.895 1.00 87.88 158 ILE A O 1
ATOM 1217 N N . ASN A 1 159 ? -6.299 -5.964 12.872 1.00 89.00 159 ASN A N 1
ATOM 1218 C CA . ASN A 1 159 ? -6.894 -6.980 13.732 1.00 89.00 159 ASN A CA 1
ATOM 1219 C C . ASN A 1 159 ? -6.862 -6.471 15.177 1.00 89.00 159 ASN A C 1
ATOM 1221 O O . ASN A 1 159 ? -5.888 -6.671 15.908 1.00 89.00 159 ASN A O 1
ATOM 1225 N N . LYS A 1 160 ? -7.909 -5.737 15.566 1.00 84.06 160 LYS A N 1
ATOM 1226 C CA . LYS A 1 160 ? -7.951 -4.987 16.826 1.00 84.06 160 LYS A CA 1
ATOM 1227 C C . LYS A 1 160 ? -7.905 -5.917 18.040 1.00 84.06 160 LYS A C 1
ATOM 1229 O O . LYS A 1 160 ? -8.700 -6.849 18.156 1.00 84.06 160 LYS A O 1
ATOM 1234 N N . THR A 1 161 ? -7.034 -5.617 19.002 1.00 82.00 161 THR A N 1
ATOM 1235 C CA . THR A 1 161 ? -7.022 -6.286 20.318 1.00 82.00 161 THR A CA 1
ATOM 1236 C C . THR A 1 161 ? -8.137 -5.777 21.235 1.00 82.00 161 THR A C 1
ATOM 1238 O O . THR A 1 161 ? -8.539 -6.478 22.166 1.00 82.00 161 THR A O 1
ATOM 1241 N N . TRP A 1 162 ? -8.646 -4.570 20.979 1.00 74.75 162 TRP A N 1
ATOM 1242 C CA . TRP A 1 162 ? -9.740 -3.935 21.709 1.00 74.75 162 TRP A CA 1
ATOM 1243 C C . TRP A 1 162 ? -10.467 -2.921 20.818 1.00 74.75 162 TRP A C 1
ATOM 1245 O O . TRP A 1 162 ? -9.895 -2.388 19.872 1.00 74.75 162 TRP A O 1
ATOM 1255 N N . ASP A 1 163 ? -11.740 -2.664 21.109 1.00 73.50 163 ASP A N 1
ATOM 1256 C CA . ASP A 1 163 ? -12.542 -1.700 20.355 1.00 73.50 163 ASP A CA 1
ATOM 1257 C C . ASP A 1 163 ? -12.298 -0.274 20.872 1.00 73.50 163 ASP A C 1
ATOM 1259 O O . ASP A 1 163 ? -12.715 0.079 21.976 1.00 73.50 163 ASP A O 1
ATOM 1263 N N . TYR A 1 164 ? -11.607 0.529 20.065 1.00 72.12 164 TYR A N 1
ATOM 1264 C CA . TYR A 1 164 ? -11.311 1.939 20.323 1.00 72.12 164 TYR A CA 1
ATOM 1265 C C . TYR A 1 164 ? -12.157 2.896 19.465 1.00 72.12 164 TYR A C 1
ATOM 1267 O O . TYR A 1 164 ? -11.935 4.103 19.482 1.00 72.12 164 TYR A O 1
ATOM 1275 N N . THR A 1 165 ? -13.163 2.393 18.740 1.00 65.62 165 THR A N 1
ATOM 1276 C CA . THR A 1 165 ? -13.995 3.212 17.833 1.00 65.62 165 THR A CA 1
ATOM 1277 C C . THR A 1 165 ? -14.896 4.202 18.568 1.00 65.62 165 THR A C 1
ATOM 1279 O O . THR A 1 165 ? -15.264 5.245 18.031 1.00 65.62 165 THR A O 1
ATOM 1282 N N . THR A 1 166 ? -15.234 3.895 19.821 1.00 66.19 166 THR A N 1
ATOM 1283 C CA . THR A 1 166 ? -16.053 4.741 20.697 1.00 66.19 166 THR A CA 1
ATOM 1284 C C . THR A 1 166 ? -15.233 5.471 21.757 1.00 66.19 166 THR A C 1
ATOM 1286 O O . THR A 1 166 ? -15.806 5.986 22.718 1.00 66.19 166 THR A O 1
ATOM 1289 N N . ALA A 1 167 ? -13.905 5.421 21.671 1.00 64.19 167 ALA A N 1
ATOM 1290 C CA . ALA A 1 167 ? -13.041 6.000 22.683 1.00 64.19 167 ALA A CA 1
ATOM 1291 C C . ALA A 1 167 ? -12.863 7.514 22.468 1.00 64.19 167 ALA A C 1
ATOM 1293 O O . ALA A 1 167 ? -13.022 8.018 21.359 1.00 64.19 167 ALA A O 1
ATOM 1294 N N . ASP A 1 168 ? -12.543 8.246 23.543 1.00 63.38 168 ASP A N 1
ATOM 1295 C CA . ASP A 1 168 ? -12.415 9.714 23.502 1.00 63.38 168 ASP A CA 1
ATOM 1296 C C . ASP A 1 168 ? -11.298 10.188 22.551 1.00 63.38 168 ASP A C 1
ATOM 1298 O O . ASP A 1 168 ? -11.396 11.275 21.981 1.00 63.38 168 ASP A O 1
ATOM 1302 N N . ASN A 1 169 ? -10.263 9.361 22.358 1.00 67.06 169 ASN A N 1
ATOM 1303 C CA . ASN A 1 169 ? -9.201 9.586 21.383 1.00 67.06 169 ASN A CA 1
ATOM 1304 C C . ASN A 1 169 ? -9.422 8.641 20.198 1.00 67.06 169 ASN A C 1
ATOM 1306 O O . ASN A 1 169 ? -9.379 7.421 20.354 1.00 67.06 169 ASN A O 1
ATOM 1310 N N . ARG A 1 170 ? -9.676 9.208 19.017 1.00 69.31 170 ARG A N 1
ATOM 1311 C CA . ARG A 1 170 ? -9.922 8.436 17.797 1.00 69.31 170 ARG A CA 1
ATOM 1312 C C . ARG A 1 170 ? -8.601 7.950 17.198 1.00 69.31 170 ARG A C 1
ATOM 1314 O O . ARG A 1 170 ? -7.667 8.732 17.050 1.00 69.31 170 ARG A O 1
ATOM 1321 N N . GLU A 1 171 ? -8.577 6.688 16.796 1.00 75.56 171 GLU A N 1
ATOM 1322 C CA . GLU A 1 171 ? -7.472 6.028 16.095 1.00 75.56 171 GLU A CA 1
ATOM 1323 C C . GLU A 1 171 ? -7.986 5.482 14.764 1.00 75.56 171 GLU A C 1
ATOM 1325 O O . GLU A 1 171 ? -9.150 5.077 14.676 1.00 75.56 171 GLU A O 1
ATOM 1330 N N . SER A 1 172 ? -7.125 5.449 13.744 1.00 79.25 172 SER A N 1
ATOM 1331 C CA . SER A 1 172 ? -7.499 4.851 12.463 1.00 79.25 172 SER A CA 1
ATOM 1332 C C . SER A 1 172 ? -7.749 3.345 12.596 1.00 79.25 172 SER A C 1
ATOM 1334 O O . SER A 1 172 ? -7.148 2.650 13.426 1.00 79.25 172 SER A O 1
ATOM 1336 N N . GLU A 1 173 ? -8.664 2.820 11.782 1.00 85.69 173 GLU A N 1
ATOM 1337 C CA . GLU A 1 173 ? -8.922 1.379 11.712 1.00 85.69 173 GLU A CA 1
ATOM 1338 C C . GLU A 1 173 ? -7.950 0.649 10.782 1.00 85.69 173 GLU A C 1
ATOM 1340 O O . GLU A 1 173 ? -7.916 -0.585 10.772 1.00 85.69 173 GLU A O 1
ATOM 1345 N N . TYR A 1 174 ? -7.162 1.410 10.024 1.00 86.75 174 TYR A N 1
ATOM 1346 C CA . TYR A 1 174 ? -6.207 0.923 9.045 1.00 86.75 174 TYR A CA 1
ATOM 1347 C C . TYR A 1 174 ? -4.815 1.505 9.304 1.00 86.75 174 TYR A C 1
ATOM 1349 O O . TYR A 1 174 ? -4.650 2.674 9.651 1.00 86.75 174 TYR A O 1
ATOM 1357 N N . VAL A 1 175 ? -3.794 0.688 9.070 1.00 83.06 175 VAL A N 1
ATOM 1358 C CA . VAL A 1 175 ? -2.391 1.105 9.046 1.00 83.06 175 VAL A CA 1
ATOM 1359 C C . VAL A 1 175 ? -1.946 1.323 7.602 1.00 83.06 175 VAL A C 1
ATOM 1361 O O . VAL A 1 175 ? -2.322 0.559 6.708 1.00 83.06 175 VAL A O 1
ATOM 1364 N N . VAL A 1 176 ? -1.127 2.350 7.371 1.00 82.25 176 VAL A N 1
ATOM 1365 C CA . VAL A 1 176 ? -0.447 2.553 6.086 1.00 82.25 176 VAL A CA 1
ATOM 1366 C C . VAL A 1 176 ? 0.952 1.953 6.181 1.00 82.25 176 VAL A C 1
ATOM 1368 O O . VAL A 1 176 ? 1.771 2.398 6.986 1.00 82.25 176 VAL A O 1
ATOM 1371 N N . GLY A 1 177 ? 1.242 0.954 5.355 1.00 79.12 177 GLY A N 1
ATOM 1372 C CA . GLY A 1 177 ? 2.596 0.439 5.176 1.00 79.12 177 GLY A CA 1
ATOM 1373 C C . GLY A 1 177 ? 3.273 1.164 4.024 1.00 79.12 177 GLY A C 1
ATOM 1374 O O . GLY A 1 177 ? 2.678 1.281 2.957 1.00 79.12 177 GLY A O 1
ATOM 1375 N N . VAL A 1 178 ? 4.505 1.633 4.215 1.00 77.19 178 VAL A N 1
ATOM 1376 C CA . VAL A 1 178 ? 5.326 2.159 3.119 1.00 77.19 178 VAL A CA 1
ATOM 1377 C C . VAL A 1 178 ? 6.757 1.664 3.249 1.00 77.19 178 VAL A C 1
ATOM 1379 O O . VAL A 1 178 ? 7.332 1.624 4.342 1.00 77.19 178 VAL A O 1
ATOM 1382 N N . HIS A 1 179 ? 7.335 1.299 2.112 1.00 74.19 179 HIS A N 1
ATOM 1383 C CA . HIS A 1 179 ? 8.752 1.031 1.975 1.00 74.19 179 HIS A CA 1
ATOM 1384 C C . HIS A 1 179 ? 9.238 1.481 0.602 1.00 74.19 179 HIS A C 1
ATOM 1386 O O . HIS A 1 179 ? 8.619 1.198 -0.410 1.00 74.19 179 HIS A O 1
ATOM 1392 N N . GLY A 1 180 ? 10.374 2.153 0.547 1.00 70.31 180 GLY A N 1
ATOM 1393 C CA . GLY A 1 180 ? 10.968 2.574 -0.713 1.00 70.31 180 GLY A CA 1
ATOM 1394 C C . GLY A 1 180 ? 12.083 3.569 -0.473 1.00 70.31 180 GLY A C 1
ATOM 1395 O O . GLY A 1 180 ? 12.350 3.965 0.670 1.00 70.31 180 GLY A O 1
ATOM 1396 N N . SER A 1 181 ? 12.730 3.960 -1.559 1.00 60.75 181 SER A N 1
ATOM 1397 C CA . SER A 1 181 ? 13.643 5.093 -1.556 1.00 60.75 181 SER A CA 1
ATOM 1398 C C . SER A 1 181 ? 12.832 6.378 -1.387 1.00 60.75 181 SER A C 1
ATOM 1400 O O . SER A 1 181 ? 11.812 6.583 -2.051 1.00 60.75 181 SER A O 1
ATOM 1402 N N . HIS A 1 182 ? 13.240 7.211 -0.430 1.00 59.03 182 HIS A N 1
ATOM 1403 C CA . HIS A 1 182 ? 12.656 8.533 -0.247 1.00 59.03 182 HIS A CA 1
ATOM 1404 C C . HIS A 1 182 ? 13.524 9.551 -0.977 1.00 59.03 182 HIS A C 1
ATOM 1406 O O . HIS A 1 182 ? 14.755 9.481 -0.935 1.00 59.03 182 HIS A O 1
ATOM 1412 N N . TYR A 1 183 ? 12.876 10.496 -1.647 1.00 51.81 183 TYR A N 1
ATOM 1413 C CA . TYR A 1 183 ? 13.561 11.650 -2.200 1.00 51.81 183 TYR A CA 1
ATOM 1414 C C . TYR A 1 183 ? 13.509 12.788 -1.182 1.00 51.81 183 TYR A C 1
ATOM 1416 O O . TYR A 1 183 ? 12.432 13.282 -0.855 1.00 51.81 183 TYR A O 1
ATOM 1424 N N . ASP A 1 184 ? 14.677 13.208 -0.709 1.00 51.97 184 ASP A N 1
ATOM 1425 C CA . ASP A 1 184 ? 14.861 14.469 -0.002 1.00 51.97 184 ASP A CA 1
ATOM 1426 C C . ASP A 1 184 ? 15.639 15.414 -0.930 1.00 51.97 184 ASP A C 1
ATOM 1428 O O . ASP A 1 184 ? 16.716 15.090 -1.440 1.00 51.97 184 ASP A O 1
ATOM 1432 N N . ARG A 1 185 ? 15.063 16.587 -1.208 1.00 49.41 185 ARG A N 1
ATOM 1433 C CA . ARG A 1 185 ? 15.665 17.582 -2.104 1.00 49.41 185 ARG A CA 1
ATOM 1434 C C . ARG A 1 185 ? 16.949 18.179 -1.524 1.00 49.41 185 ARG A C 1
ATOM 1436 O O . ARG A 1 185 ? 17.822 18.594 -2.294 1.00 49.41 185 ARG A O 1
ATOM 1443 N N . ASP A 1 186 ? 17.054 18.227 -0.203 1.00 47.75 186 ASP A N 1
ATOM 1444 C CA . ASP A 1 186 ? 18.144 18.864 0.524 1.00 47.75 186 ASP A CA 1
ATOM 1445 C C . ASP A 1 186 ? 19.226 17.853 0.947 1.00 47.75 186 ASP A C 1
ATOM 1447 O O . ASP A 1 186 ? 20.383 18.241 1.151 1.00 47.75 186 ASP A O 1
ATOM 1451 N N . TYR A 1 187 ? 18.909 16.551 0.950 1.00 51.75 187 TYR A N 1
ATOM 1452 C CA . TYR A 1 187 ? 19.859 15.474 1.233 1.00 51.75 187 TYR A CA 1
ATOM 1453 C C . TYR A 1 187 ? 19.807 14.347 0.200 1.00 51.75 187 TYR A C 1
ATOM 1455 O O . TYR A 1 187 ? 18.814 13.646 0.048 1.00 51.75 187 TYR A O 1
ATOM 1463 N N . ASN A 1 188 ? 20.949 14.074 -0.441 1.00 48.78 188 ASN A N 1
ATOM 1464 C CA . ASN A 1 188 ? 21.143 12.829 -1.185 1.00 48.78 188 ASN A CA 1
ATOM 1465 C C . ASN A 1 188 ? 21.241 11.653 -0.186 1.00 48.78 188 ASN A C 1
ATOM 1467 O O . ASN A 1 188 ? 22.331 11.255 0.232 1.00 48.78 188 ASN A O 1
ATOM 1471 N N . ASN A 1 189 ? 20.078 11.149 0.230 1.00 52.94 189 ASN A N 1
ATOM 1472 C CA . ASN A 1 189 ? 19.885 9.972 1.076 1.00 52.94 189 ASN A CA 1
ATOM 1473 C C . ASN A 1 189 ? 19.364 8.779 0.262 1.00 52.94 189 ASN A C 1
ATOM 1475 O O . ASN A 1 189 ? 18.690 7.904 0.794 1.00 52.94 189 ASN A O 1
ATOM 1479 N N . GLU A 1 190 ? 19.766 8.698 -1.006 1.00 50.06 190 GLU A N 1
ATOM 1480 C CA . GLU A 1 190 ? 19.479 7.620 -1.965 1.00 50.06 190 GLU A CA 1
ATOM 1481 C C . GLU A 1 190 ? 19.730 6.197 -1.409 1.00 50.06 190 GLU A C 1
ATOM 1483 O O . GLU A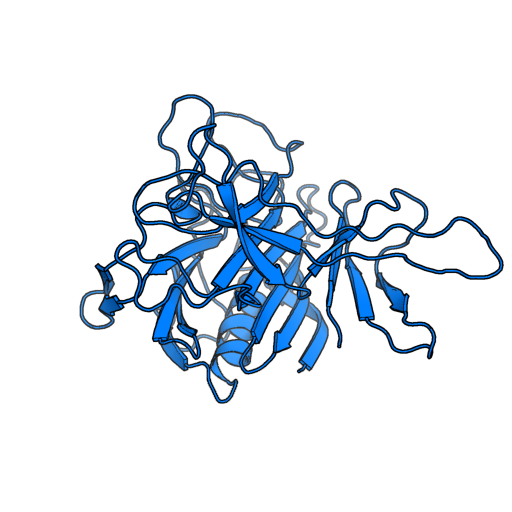 1 190 ? 19.142 5.219 -1.852 1.00 50.06 190 GLU A O 1
ATOM 1488 N N . ASN A 1 191 ? 20.574 6.070 -0.377 1.00 46.69 191 ASN A N 1
ATOM 1489 C CA . ASN A 1 191 ? 20.885 4.799 0.289 1.00 46.69 191 ASN A CA 1
ATOM 1490 C C . ASN A 1 191 ? 20.044 4.508 1.553 1.00 46.69 191 ASN A C 1
ATOM 1492 O O . ASN A 1 191 ? 20.245 3.474 2.194 1.00 46.69 191 ASN A O 1
ATOM 1496 N N . GLN A 1 192 ? 19.155 5.410 1.975 1.00 52.16 192 GLN A N 1
ATOM 1497 C CA . GLN A 1 192 ? 18.333 5.263 3.178 1.00 52.16 192 GLN A CA 1
ATOM 1498 C C . GLN A 1 192 ? 16.900 4.867 2.802 1.00 52.16 192 GLN A C 1
ATOM 1500 O O . GLN A 1 192 ? 16.010 5.705 2.663 1.00 52.16 192 GLN A O 1
ATOM 1505 N N . ARG A 1 193 ? 16.658 3.559 2.679 1.00 57.97 193 ARG A N 1
ATOM 1506 C CA . ARG A 1 193 ? 15.292 3.025 2.604 1.00 57.97 193 ARG A CA 1
ATOM 1507 C C . ARG A 1 193 ? 14.632 3.077 3.978 1.00 57.97 193 ARG A C 1
ATOM 1509 O O . ARG A 1 193 ? 15.242 2.700 4.982 1.00 57.97 193 ARG A O 1
ATOM 1516 N N . MET A 1 194 ? 13.379 3.518 4.021 1.00 58.38 194 MET A N 1
ATOM 1517 C CA . MET A 1 194 ? 12.578 3.520 5.245 1.00 58.38 194 MET A CA 1
ATOM 1518 C C . MET A 1 194 ? 11.619 2.330 5.256 1.00 58.38 194 MET A C 1
ATOM 1520 O O . MET A 1 194 ? 10.992 2.024 4.247 1.00 58.38 194 MET A O 1
ATOM 1524 N N . TRP A 1 195 ? 11.500 1.670 6.410 1.00 51.94 195 TRP A N 1
ATOM 1525 C CA . TRP A 1 195 ? 10.399 0.750 6.702 1.00 51.94 195 TRP A CA 1
ATOM 1526 C C . TRP A 1 195 ? 9.508 1.402 7.743 1.00 51.94 195 TRP A C 1
ATOM 1528 O O . TRP A 1 195 ? 9.903 1.492 8.914 1.00 51.94 195 TRP A O 1
ATOM 1538 N N . THR A 1 196 ? 8.297 1.787 7.352 1.00 57.50 196 THR A N 1
ATOM 1539 C CA . THR A 1 196 ? 7.369 2.407 8.293 1.00 57.50 196 THR A CA 1
ATOM 1540 C C . THR A 1 196 ? 5.961 1.846 8.164 1.00 57.50 196 THR A C 1
ATOM 1542 O O . THR A 1 196 ? 5.408 1.713 7.078 1.00 57.50 196 THR A O 1
ATOM 1545 N N . ASN A 1 197 ? 5.404 1.526 9.331 1.00 54.19 197 ASN A N 1
ATOM 1546 C CA . ASN A 1 197 ? 3.984 1.339 9.561 1.00 54.19 197 ASN A CA 1
ATOM 1547 C C . ASN A 1 197 ? 3.483 2.648 10.172 1.00 54.19 197 ASN A C 1
ATOM 1549 O O . ASN A 1 197 ? 3.822 2.970 11.316 1.00 54.19 197 ASN A O 1
ATOM 1553 N N . PHE A 1 198 ? 2.744 3.429 9.392 1.00 58.25 198 PHE A N 1
ATOM 1554 C CA . PHE A 1 198 ? 2.112 4.653 9.857 1.00 58.25 198 PHE A CA 1
ATOM 1555 C C . PHE A 1 198 ? 0.741 4.315 10.426 1.00 58.25 198 PHE A C 1
ATOM 1557 O O . PHE A 1 198 ? -0.185 3.941 9.706 1.00 58.25 198 PHE A O 1
ATOM 1564 N N . MET A 1 199 ? 0.643 4.471 11.741 1.00 54.91 199 MET A N 1
ATOM 1565 C CA . MET A 1 199 ? -0.622 4.626 12.437 1.00 54.91 199 MET A CA 1
ATOM 1566 C C . MET A 1 199 ? -0.870 6.104 12.609 1.00 54.91 199 MET A C 1
ATOM 1568 O O . MET A 1 199 ? -0.081 6.784 13.268 1.00 54.91 199 MET A O 1
ATOM 1572 N N . SER A 1 200 ? -1.925 6.605 11.987 1.00 50.78 200 SER A N 1
ATOM 1573 C CA . SER A 1 200 ? -2.190 8.031 12.039 1.00 50.78 200 SER A CA 1
ATOM 1574 C C . SER A 1 200 ? -3.168 8.355 13.135 1.00 50.78 200 SER A C 1
ATOM 1576 O O . SER A 1 200 ? -4.330 7.960 13.135 1.00 50.78 200 SER A O 1
ATOM 1578 N N . GLU A 1 201 ? -2.631 9.123 14.064 1.00 56.28 201 GLU A N 1
ATOM 1579 C CA . GLU A 1 201 ? -3.336 9.674 15.200 1.00 56.28 201 GLU A CA 1
ATOM 1580 C C . GLU A 1 201 ? -3.822 11.088 14.890 1.00 56.28 201 GLU A C 1
ATOM 1582 O O . GLU A 1 201 ? -3.353 11.750 13.955 1.00 56.28 201 GLU A O 1
ATOM 1587 N N . SER A 1 202 ? -4.662 11.640 15.759 1.00 38.44 202 SER A N 1
ATOM 1588 C CA . SER A 1 202 ? -4.717 13.090 15.949 1.00 38.44 202 SER A CA 1
ATOM 1589 C C . SER A 1 202 ? -3.544 13.559 16.841 1.00 38.44 202 SER A C 1
ATOM 1591 O O . SER A 1 202 ? -3.537 13.328 18.044 1.00 38.44 202 SER A O 1
ATOM 1593 N N . SER A 1 203 ? -2.564 14.247 16.236 1.00 31.77 203 SER A N 1
ATOM 1594 C CA . SER A 1 203 ? -1.259 14.768 16.746 1.00 31.77 203 SER A CA 1
ATOM 1595 C C . SER A 1 203 ? -0.229 13.737 17.293 1.00 31.77 203 SER A C 1
ATOM 1597 O O . SER A 1 203 ? -0.448 13.174 18.351 1.00 31.77 203 SER A O 1
ATOM 1599 N N . GLY A 1 204 ? 0.899 13.501 16.590 1.00 37.31 204 GLY A N 1
ATOM 1600 C CA . GLY A 1 204 ? 1.924 12.500 16.958 1.00 37.31 204 GLY A CA 1
ATOM 1601 C C . GLY A 1 204 ? 2.629 11.743 15.806 1.00 37.31 204 GLY A C 1
ATOM 1602 O O . GLY A 1 204 ? 2.018 11.387 14.810 1.00 37.31 204 GLY A O 1
ATOM 1603 N N . ALA A 1 205 ? 3.932 11.472 15.967 1.00 42.38 205 ALA A N 1
ATOM 1604 C CA . ALA A 1 205 ? 4.798 10.746 15.020 1.00 42.38 205 ALA A CA 1
ATOM 1605 C C . ALA A 1 205 ? 4.612 9.227 14.978 1.00 42.38 205 ALA A C 1
ATOM 1607 O O . ALA A 1 205 ? 4.020 8.689 15.903 1.00 42.38 205 ALA A O 1
ATOM 1608 N N . GLN A 1 206 ? 5.206 8.523 13.995 1.00 53.00 206 GLN A N 1
ATOM 1609 C CA . GLN A 1 206 ? 5.284 7.047 13.947 1.00 53.00 206 GLN A CA 1
ATOM 1610 C C . GLN A 1 206 ? 5.522 6.461 15.347 1.00 53.00 206 GLN A C 1
ATOM 1612 O O . GLN A 1 206 ? 6.511 6.800 16.005 1.00 53.00 206 GLN A O 1
ATOM 1617 N N . ALA A 1 207 ? 4.622 5.590 15.811 1.00 52.50 207 ALA A N 1
ATOM 1618 C CA . ALA A 1 207 ? 4.773 4.898 17.085 1.00 52.50 207 ALA A CA 1
ATOM 1619 C C . ALA A 1 207 ? 6.091 4.108 17.094 1.00 52.50 207 ALA A C 1
ATOM 1621 O O . ALA A 1 207 ? 6.285 3.170 16.322 1.00 52.50 207 ALA A O 1
ATOM 1622 N N . SER A 1 208 ? 7.016 4.496 17.977 1.00 54.84 208 SER A N 1
ATOM 1623 C CA . SER A 1 208 ? 8.350 3.890 18.105 1.00 54.84 208 SER A CA 1
ATOM 1624 C C . SER A 1 208 ? 8.314 2.408 18.488 1.00 54.84 208 SER A C 1
ATOM 1626 O O . SER A 1 208 ? 9.337 1.734 18.412 1.00 54.84 208 SER A O 1
ATOM 1628 N N . SER A 1 209 ? 7.162 1.921 18.954 1.00 53.22 209 SER A N 1
ATOM 1629 C CA . SER A 1 209 ? 6.945 0.532 19.357 1.00 53.22 209 SER A CA 1
ATOM 1630 C C . SER A 1 209 ? 6.189 -0.314 18.330 1.00 53.22 209 SER A C 1
ATOM 1632 O O . SER A 1 209 ? 6.082 -1.518 18.549 1.00 53.22 209 SER A O 1
ATOM 1634 N N . THR A 1 210 ? 5.693 0.269 17.232 1.00 63.28 210 THR A N 1
ATOM 1635 C CA . THR A 1 210 ? 5.123 -0.503 16.120 1.00 63.28 210 THR A CA 1
ATOM 1636 C C . THR A 1 210 ? 6.223 -1.364 15.508 1.00 63.28 210 THR A C 1
ATOM 1638 O O . THR A 1 210 ? 7.302 -0.864 15.177 1.00 63.28 210 THR A O 1
ATOM 1641 N N . GLN A 1 211 ? 5.970 -2.666 15.391 1.00 64.44 211 GLN A N 1
ATOM 1642 C CA . GLN A 1 211 ? 6.956 -3.636 14.918 1.00 64.44 211 GLN A CA 1
ATOM 1643 C C . GLN A 1 211 ? 6.518 -4.219 13.586 1.00 64.44 211 GLN A C 1
ATOM 1645 O O . GLN A 1 211 ? 5.364 -4.595 13.400 1.00 64.44 211 GLN A O 1
ATOM 1650 N N . HIS A 1 212 ? 7.469 -4.314 12.668 1.00 64.19 212 HIS A N 1
ATOM 1651 C CA . HIS A 1 212 ? 7.271 -5.001 11.403 1.00 64.19 212 HIS A CA 1
ATOM 1652 C C . HIS A 1 212 ? 7.297 -6.502 11.637 1.00 64.19 212 HIS A C 1
ATOM 1654 O O . HIS A 1 212 ? 8.230 -7.014 12.267 1.00 64.19 212 HIS A O 1
ATOM 1660 N N . GLY A 1 213 ? 6.306 -7.193 11.088 1.00 52.88 213 GLY A N 1
ATOM 1661 C CA . GLY A 1 213 ? 6.363 -8.632 10.931 1.00 52.88 213 GLY A CA 1
ATOM 1662 C C . GLY A 1 213 ? 7.616 -9.001 10.146 1.00 52.88 213 GLY A C 1
ATOM 1663 O O . GLY A 1 213 ? 8.013 -8.270 9.234 1.00 52.88 213 GLY A O 1
ATOM 1664 N N . PHE A 1 214 ? 8.284 -10.091 10.510 1.00 60.81 214 PHE A N 1
ATOM 1665 C CA . PHE A 1 214 ? 9.495 -10.528 9.821 1.00 60.81 214 PHE A CA 1
ATOM 1666 C C . PHE A 1 214 ? 9.405 -11.995 9.431 1.00 60.81 214 PHE A C 1
ATOM 1668 O O . PHE A 1 214 ? 8.940 -12.820 10.213 1.00 60.81 214 PHE A O 1
ATOM 1675 N N . GLY A 1 215 ? 9.879 -12.298 8.226 1.00 53.41 215 GLY A N 1
ATOM 1676 C CA . GLY A 1 215 ? 10.124 -13.647 7.733 1.00 53.41 215 GLY A CA 1
ATOM 1677 C C . GLY A 1 215 ? 11.620 -13.903 7.598 1.00 53.41 215 GLY A C 1
ATOM 1678 O O . GLY A 1 215 ? 12.366 -13.013 7.187 1.00 53.41 215 GLY A O 1
ATOM 1679 N N . LEU A 1 216 ? 12.070 -15.107 7.943 1.00 65.38 216 LEU A N 1
ATOM 1680 C CA . LEU A 1 216 ? 13.457 -15.529 7.743 1.00 65.38 216 LEU A CA 1
ATOM 1681 C C . LEU A 1 216 ? 13.488 -16.950 7.191 1.00 65.38 216 LEU A C 1
ATOM 1683 O O . LEU A 1 216 ? 12.805 -17.814 7.726 1.00 65.38 216 LEU A O 1
ATOM 1687 N N . THR A 1 217 ? 14.308 -17.211 6.176 1.00 62.72 217 THR A N 1
ATOM 1688 C CA . THR A 1 217 ? 14.570 -18.579 5.714 1.00 62.72 217 THR A CA 1
ATOM 1689 C C . THR A 1 217 ? 15.198 -19.376 6.858 1.00 62.72 217 THR A C 1
ATOM 1691 O O . THR A 1 217 ? 16.190 -18.953 7.446 1.00 62.72 217 THR A O 1
ATOM 1694 N N . ASN A 1 218 ? 14.641 -20.534 7.210 1.00 57.28 218 ASN A N 1
ATOM 1695 C CA . ASN A 1 218 ? 15.337 -21.476 8.075 1.00 57.28 218 ASN A CA 1
ATOM 1696 C C . ASN A 1 218 ? 16.454 -22.136 7.247 1.00 57.28 218 ASN A C 1
ATOM 1698 O O . ASN A 1 218 ? 16.137 -22.858 6.302 1.00 57.28 218 ASN A O 1
ATOM 1702 N N . PRO A 1 219 ? 17.741 -21.959 7.592 1.00 50.84 219 PRO A N 1
ATOM 1703 C CA . PRO A 1 21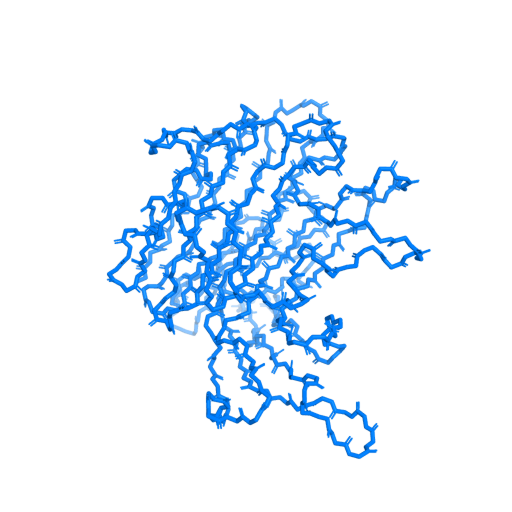9 ? 18.862 -22.484 6.807 1.00 50.84 219 PRO A CA 1
ATOM 1704 C C . PRO A 1 219 ? 18.986 -24.024 6.823 1.00 50.84 219 PRO A C 1
ATOM 1706 O O . PRO A 1 219 ? 19.967 -24.573 6.314 1.00 50.84 219 PRO A O 1
ATOM 1709 N N . ASP A 1 220 ? 18.022 -24.757 7.397 1.00 49.94 220 ASP A N 1
ATOM 1710 C CA . ASP A 1 220 ? 17.926 -26.209 7.234 1.00 49.94 220 ASP A CA 1
ATOM 1711 C C . ASP A 1 220 ? 17.500 -26.552 5.799 1.00 49.94 220 ASP A C 1
ATOM 1713 O O . ASP A 1 220 ? 16.323 -26.551 5.445 1.00 49.94 220 ASP A O 1
ATOM 1717 N N . ALA A 1 221 ? 18.489 -26.899 4.977 1.00 45.19 221 ALA A N 1
ATOM 1718 C CA . ALA A 1 221 ? 18.348 -27.244 3.564 1.00 45.19 221 ALA A CA 1
ATOM 1719 C C . ALA A 1 221 ? 17.338 -28.373 3.246 1.00 45.19 221 ALA A C 1
ATOM 1721 O O . ALA A 1 221 ? 17.054 -28.607 2.072 1.00 45.19 221 ALA A O 1
ATOM 1722 N N . ASN A 1 222 ? 16.812 -29.095 4.245 1.00 46.75 222 ASN A N 1
ATOM 1723 C CA . ASN A 1 222 ? 15.806 -30.144 4.041 1.00 46.75 222 ASN A CA 1
ATOM 1724 C C . ASN A 1 222 ? 14.359 -29.648 4.165 1.00 46.75 222 ASN A C 1
ATOM 1726 O O . ASN A 1 222 ? 13.447 -30.330 3.699 1.00 46.75 222 ASN A O 1
ATOM 1730 N N . PHE A 1 223 ? 14.146 -28.491 4.794 1.00 50.53 223 PHE A N 1
ATOM 1731 C CA . PHE A 1 223 ? 12.833 -27.909 5.039 1.00 50.53 223 PHE A CA 1
ATOM 1732 C C . PHE A 1 223 ? 12.985 -26.396 4.921 1.00 50.53 223 PHE A C 1
ATOM 1734 O O . PHE A 1 223 ? 13.356 -25.746 5.898 1.00 50.53 223 PHE A O 1
ATOM 1741 N N . GLY A 1 224 ? 12.736 -25.850 3.725 1.00 51.41 224 GLY A N 1
ATOM 1742 C CA . GLY A 1 224 ? 12.699 -24.408 3.449 1.00 51.41 224 GLY A CA 1
ATOM 1743 C C . GLY A 1 224 ? 11.551 -23.718 4.189 1.00 51.41 224 GLY A C 1
ATOM 1744 O O . GLY A 1 224 ? 10.636 -23.180 3.579 1.00 51.41 224 GLY A O 1
ATOM 1745 N N . ASN A 1 225 ? 11.565 -23.806 5.516 1.00 61.19 225 ASN A N 1
ATOM 1746 C CA . ASN A 1 225 ? 10.577 -23.236 6.407 1.00 61.19 225 ASN A CA 1
ATOM 1747 C C . ASN A 1 225 ? 10.901 -21.758 6.563 1.00 61.19 225 ASN A C 1
ATOM 1749 O O . ASN A 1 225 ? 12.025 -21.415 6.914 1.00 61.19 225 ASN A O 1
ATOM 1753 N N . TYR A 1 226 ? 9.909 -20.902 6.377 1.00 67.31 226 TYR A N 1
ATOM 1754 C CA . TYR A 1 226 ? 10.025 -19.475 6.637 1.00 67.31 226 TYR A CA 1
ATOM 1755 C C . TYR A 1 226 ? 9.199 -19.150 7.884 1.00 67.31 226 TYR A C 1
ATOM 1757 O O . TYR A 1 226 ? 7.998 -18.917 7.762 1.00 67.31 226 TYR A O 1
ATOM 1765 N N . PRO A 1 227 ? 9.768 -19.199 9.105 1.00 68.50 227 PRO A N 1
ATOM 1766 C CA . PRO A 1 227 ? 9.102 -18.627 10.266 1.00 68.50 227 PRO A CA 1
ATOM 1767 C C . PRO A 1 227 ? 8.772 -17.156 10.003 1.00 68.50 227 PRO A C 1
ATOM 1769 O O . PRO A 1 227 ? 9.672 -16.358 9.735 1.00 68.50 227 PRO A O 1
ATOM 1772 N N . THR A 1 228 ? 7.488 -16.821 10.101 1.00 71.00 228 THR A N 1
ATOM 1773 C CA . THR A 1 228 ? 6.961 -15.460 9.990 1.00 71.00 228 THR A CA 1
ATOM 1774 C C . THR A 1 228 ? 6.243 -15.048 11.276 1.00 71.00 228 THR A C 1
ATOM 1776 O O . THR A 1 228 ? 5.861 -15.885 12.098 1.00 71.00 228 THR A O 1
ATOM 1779 N N . THR A 1 229 ? 6.075 -13.742 11.463 1.00 75.88 229 THR A N 1
ATOM 1780 C CA . THR A 1 229 ? 5.190 -13.154 12.475 1.00 75.88 229 THR A CA 1
ATOM 1781 C C . THR A 1 229 ? 4.434 -11.992 11.856 1.00 75.88 229 THR A C 1
ATOM 1783 O O . THR A 1 229 ? 4.982 -11.304 10.994 1.00 75.88 229 THR A O 1
ATOM 1786 N N . ASP A 1 230 ? 3.218 -11.751 12.336 1.00 81.75 230 ASP A N 1
ATOM 1787 C CA . ASP A 1 230 ? 2.418 -10.588 11.965 1.00 81.75 230 ASP A CA 1
ATOM 1788 C C . ASP A 1 230 ? 3.116 -9.290 12.378 1.00 81.75 230 ASP A C 1
ATOM 1790 O O . ASP A 1 230 ? 3.898 -9.245 13.339 1.00 81.75 230 ASP A O 1
ATOM 1794 N N . SER A 1 231 ? 2.775 -8.214 11.677 1.00 80.81 231 SER A N 1
ATOM 1795 C CA . SER A 1 231 ? 3.121 -6.859 12.085 1.00 80.81 231 SER A CA 1
ATOM 1796 C C . SER A 1 231 ? 2.294 -6.448 13.299 1.00 80.81 231 SER A C 1
ATOM 1798 O O . SER A 1 231 ? 1.088 -6.682 13.351 1.00 80.81 231 SER A O 1
ATOM 1800 N N . VAL A 1 232 ? 2.943 -5.823 14.282 1.00 80.44 232 VAL A N 1
ATOM 1801 C CA . VAL A 1 232 ? 2.320 -5.360 15.529 1.00 80.44 232 VAL A CA 1
ATOM 1802 C C . VAL A 1 232 ? 2.114 -3.861 15.466 1.00 80.44 232 VAL A C 1
ATOM 1804 O O . VAL A 1 232 ? 3.054 -3.103 15.228 1.00 80.44 232 VAL A O 1
ATOM 1807 N N . VAL A 1 233 ? 0.887 -3.445 15.754 1.00 81.00 233 VAL A N 1
ATOM 1808 C CA . VAL A 1 233 ? 0.434 -2.065 15.667 1.00 81.00 233 VAL A CA 1
ATOM 1809 C C . VAL A 1 233 ? 0.218 -1.500 17.067 1.00 81.00 233 VAL A C 1
ATOM 1811 O O . VAL A 1 233 ? -0.530 -2.067 17.870 1.00 81.00 233 VAL A O 1
ATOM 1814 N N . CYS A 1 234 ? 0.850 -0.363 17.354 1.00 76.94 234 CYS A N 1
ATOM 1815 C CA . CYS A 1 234 ? 0.748 0.317 18.641 1.00 76.94 234 CYS A CA 1
ATOM 1816 C C . CYS A 1 234 ? 0.116 1.708 18.512 1.00 76.94 234 CYS A C 1
ATOM 1818 O O . CYS A 1 234 ? 0.348 2.408 17.530 1.00 76.94 234 CYS A O 1
ATOM 1820 N N . SER A 1 235 ? -0.628 2.111 19.542 1.00 74.44 235 SER A N 1
ATOM 1821 C CA . SER A 1 235 ? -1.171 3.460 19.725 1.00 74.44 235 SER A CA 1
ATOM 1822 C C . SER A 1 235 ? -0.249 4.298 20.598 1.00 74.44 235 SER A C 1
ATOM 1824 O O . SER A 1 235 ? 0.285 3.813 21.597 1.00 74.44 235 SER A O 1
ATOM 1826 N N . ARG A 1 236 ? -0.121 5.579 20.275 1.00 66.81 236 ARG A N 1
ATOM 1827 C CA . ARG A 1 236 ? 0.441 6.638 21.123 1.00 66.81 236 ARG A CA 1
ATOM 1828 C C . ARG A 1 236 ? -0.617 7.542 21.744 1.00 66.81 236 ARG A C 1
ATOM 1830 O O . ARG A 1 236 ? -0.287 8.276 22.671 1.00 66.81 236 ARG A O 1
ATOM 1837 N N . GLN A 1 237 ? -1.885 7.450 21.343 1.00 72.19 237 GLN A N 1
ATOM 1838 C CA . GLN A 1 237 ? -2.982 8.030 22.129 1.00 72.19 237 GLN A CA 1
ATOM 1839 C C . GLN A 1 237 ? -3.151 7.314 23.475 1.00 72.19 237 GLN A C 1
ATOM 1841 O O . GLN A 1 237 ? -3.594 7.913 24.459 1.00 72.19 237 GLN A O 1
ATOM 1846 N N . TYR A 1 238 ? -2.779 6.033 23.525 1.00 73.94 238 TYR A N 1
ATOM 1847 C CA . TYR A 1 238 ? -2.850 5.197 24.715 1.00 73.94 238 TYR A CA 1
ATOM 1848 C C . TYR A 1 238 ? -1.452 4.773 25.160 1.00 73.94 238 TYR A C 1
ATOM 1850 O O . TYR A 1 238 ? -0.937 3.736 24.753 1.00 73.94 238 TYR A O 1
ATOM 1858 N N . GLU A 1 239 ? -0.850 5.565 26.046 1.00 76.69 239 GLU A N 1
ATOM 1859 C CA . GLU A 1 239 ? 0.429 5.251 26.687 1.00 76.69 239 GLU A CA 1
ATOM 1860 C C . GLU A 1 239 ? 0.233 4.940 28.179 1.00 76.69 239 GLU A C 1
ATOM 1862 O O . GLU A 1 239 ? -0.619 5.516 28.864 1.00 76.69 239 GLU A O 1
ATOM 1867 N N . ASN A 1 240 ? 1.026 4.008 28.710 1.00 75.06 240 ASN A N 1
ATOM 1868 C CA . ASN A 1 240 ? 1.087 3.785 30.149 1.00 75.06 240 ASN A CA 1
ATOM 1869 C C . ASN A 1 240 ? 1.849 4.926 30.853 1.00 75.06 240 ASN A C 1
ATOM 1871 O O . ASN A 1 240 ? 2.496 5.758 30.223 1.00 75.06 240 ASN A O 1
ATOM 1875 N N . GLN A 1 241 ? 1.810 4.947 32.186 1.00 79.00 241 GLN A N 1
ATOM 1876 C CA . GLN A 1 241 ? 2.467 5.980 33.006 1.00 79.00 241 GLN A CA 1
ATOM 1877 C C . GLN A 1 241 ? 3.988 6.118 32.779 1.00 79.00 241 GLN A C 1
ATOM 1879 O O . GLN A 1 241 ? 4.567 7.132 33.159 1.00 79.00 241 GLN A O 1
ATOM 1884 N N . ASP A 1 242 ? 4.620 5.104 32.183 1.00 80.56 242 ASP A N 1
ATOM 1885 C CA . ASP A 1 242 ? 6.050 5.061 31.878 1.00 80.56 242 ASP A CA 1
ATOM 1886 C C . ASP A 1 242 ? 6.342 5.463 30.412 1.00 80.56 242 ASP A C 1
ATOM 1888 O O . ASP A 1 242 ? 7.479 5.342 29.960 1.00 80.56 242 ASP A O 1
ATOM 1892 N N . GLY A 1 243 ? 5.331 5.926 29.663 1.00 73.75 243 GLY A N 1
ATOM 1893 C CA . GLY A 1 243 ? 5.445 6.344 28.260 1.00 73.75 243 GLY A CA 1
ATOM 1894 C C . GLY A 1 243 ? 5.489 5.188 27.257 1.00 73.75 243 GLY A C 1
ATOM 1895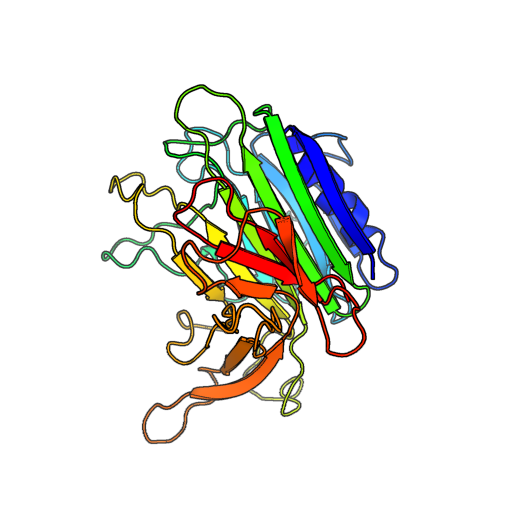 O O . GLY A 1 243 ? 5.944 5.367 26.130 1.00 73.75 243 GLY A O 1
ATOM 1896 N N . ASN A 1 244 ? 5.066 3.980 27.652 1.00 75.31 244 ASN A N 1
ATOM 1897 C CA . ASN A 1 244 ? 4.988 2.851 26.725 1.00 75.31 244 ASN A CA 1
ATOM 1898 C C . ASN A 1 244 ? 3.622 2.815 26.043 1.00 75.31 244 ASN A C 1
ATOM 1900 O O . ASN A 1 244 ? 2.590 2.736 26.708 1.00 75.31 244 ASN A O 1
ATOM 1904 N N . GLN A 1 245 ? 3.660 2.804 24.719 1.00 79.62 245 GLN A N 1
ATOM 1905 C CA . GLN A 1 245 ? 2.521 2.694 23.812 1.00 79.62 245 GLN A CA 1
ATOM 1906 C C . GLN A 1 245 ? 1.770 1.369 23.974 1.00 79.62 245 GLN A C 1
ATOM 1908 O O . GLN A 1 245 ? 2.376 0.313 24.178 1.00 79.62 245 GLN A O 1
ATOM 1913 N N . ALA A 1 246 ? 0.442 1.425 23.885 1.00 78.31 246 ALA A N 1
ATOM 1914 C CA . ALA A 1 246 ? -0.421 0.255 23.952 1.00 78.31 246 ALA A CA 1
ATOM 1915 C C . ALA A 1 246 ? -0.472 -0.462 22.599 1.00 78.31 246 ALA A C 1
ATOM 1917 O O . ALA A 1 246 ? -0.654 0.168 21.562 1.00 78.31 246 ALA A O 1
ATOM 1918 N N . ILE A 1 247 ? -0.382 -1.793 22.609 1.00 82.62 247 ILE A N 1
ATOM 1919 C CA . ILE A 1 247 ? -0.619 -2.609 21.412 1.00 82.62 247 ILE A CA 1
ATOM 1920 C C . ILE A 1 247 ? -2.121 -2.610 21.119 1.00 82.62 247 ILE A C 1
ATOM 1922 O O . ILE A 1 247 ? -2.913 -3.076 21.943 1.00 82.62 247 ILE A O 1
ATOM 1926 N N . ILE A 1 248 ? -2.506 -2.121 19.943 1.00 79.94 248 ILE A N 1
ATOM 1927 C CA . ILE A 1 248 ? -3.910 -1.994 19.529 1.00 79.94 248 ILE A CA 1
ATOM 1928 C C . ILE A 1 248 ? -4.337 -3.042 18.504 1.00 79.94 248 ILE A C 1
ATOM 1930 O O . ILE A 1 248 ? -5.535 -3.231 18.306 1.00 79.94 248 ILE A O 1
ATOM 1934 N N . GLY A 1 249 ? -3.390 -3.758 17.896 1.00 85.69 249 GLY A N 1
ATOM 1935 C CA . GLY A 1 249 ? -3.706 -4.845 16.979 1.00 85.69 249 GLY A CA 1
ATOM 1936 C C . GLY A 1 249 ? -2.516 -5.385 16.204 1.00 85.69 249 GLY A C 1
ATOM 1937 O O . GLY A 1 249 ? -1.362 -5.065 16.500 1.00 85.69 249 GLY A O 1
ATOM 1938 N N . THR A 1 250 ? -2.822 -6.213 15.210 1.00 88.50 250 THR A N 1
ATOM 1939 C CA . THR A 1 250 ? -1.852 -6.768 14.258 1.00 88.50 250 THR A CA 1
ATOM 1940 C C . THR A 1 250 ? -2.369 -6.700 12.822 1.00 88.50 250 THR A C 1
ATOM 1942 O O . THR A 1 250 ? -3.543 -6.407 12.600 1.00 88.50 250 THR A O 1
ATOM 1945 N N . HIS A 1 251 ? -1.505 -6.972 11.846 1.00 86.44 251 HIS A N 1
ATOM 1946 C CA . HIS A 1 251 ? -1.903 -7.291 10.474 1.00 86.44 251 HIS A CA 1
ATOM 1947 C C . HIS A 1 251 ? -0.871 -8.200 9.792 1.00 86.44 251 HIS A C 1
ATOM 1949 O O . HIS A 1 251 ? 0.301 -8.224 10.174 1.00 86.44 251 HIS A O 1
ATOM 1955 N N . ASP A 1 252 ? -1.306 -8.903 8.754 1.00 84.88 252 ASP A N 1
ATOM 1956 C CA . ASP A 1 252 ? -0.569 -9.948 8.032 1.00 84.88 252 ASP A CA 1
ATOM 1957 C C . ASP A 1 252 ? -0.403 -9.653 6.530 1.00 84.88 252 ASP A C 1
ATOM 1959 O O . ASP A 1 252 ? 0.233 -10.414 5.814 1.00 84.88 252 ASP A O 1
ATOM 1963 N N . LEU A 1 253 ? -0.896 -8.510 6.046 1.00 84.69 253 LEU A N 1
ATOM 1964 C CA . LEU A 1 253 ? -0.865 -8.161 4.619 1.00 84.69 253 LEU A CA 1
ATOM 1965 C C . LEU A 1 253 ? 0.543 -8.134 3.995 1.00 84.69 253 LEU A C 1
ATOM 1967 O O . LEU A 1 253 ? 0.715 -8.335 2.792 1.00 84.69 253 LEU A O 1
ATOM 1971 N N . TRP A 1 254 ? 1.558 -7.850 4.805 1.00 83.94 254 TRP A N 1
ATOM 1972 C CA . TRP A 1 254 ? 2.948 -7.881 4.384 1.00 83.94 254 TRP A CA 1
ATOM 1973 C C . TRP A 1 254 ? 3.873 -8.114 5.573 1.00 83.94 254 TRP A C 1
ATOM 1975 O O . TRP A 1 254 ? 3.577 -7.738 6.713 1.00 83.94 254 TRP A O 1
ATOM 1985 N N . VAL A 1 255 ? 5.036 -8.686 5.278 1.00 81.50 255 VAL A N 1
ATOM 1986 C CA . VAL A 1 255 ? 6.132 -8.855 6.234 1.00 81.50 255 VAL A CA 1
ATOM 1987 C C . VAL A 1 255 ? 7.446 -8.391 5.620 1.00 81.50 255 VAL A C 1
ATOM 1989 O O . VAL A 1 255 ? 7.637 -8.393 4.404 1.00 81.50 255 VAL A O 1
ATOM 1992 N N . ARG A 1 256 ? 8.390 -7.993 6.464 1.00 80.88 256 ARG A N 1
ATOM 1993 C CA . ARG A 1 256 ? 9.765 -7.730 6.048 1.00 80.88 256 ARG A CA 1
ATOM 1994 C C . ARG A 1 256 ? 10.500 -9.055 5.855 1.00 80.88 256 ARG A C 1
ATOM 1996 O O . ARG A 1 256 ? 10.547 -9.867 6.778 1.00 80.88 256 ARG A O 1
ATOM 2003 N N . ASP A 1 257 ? 11.14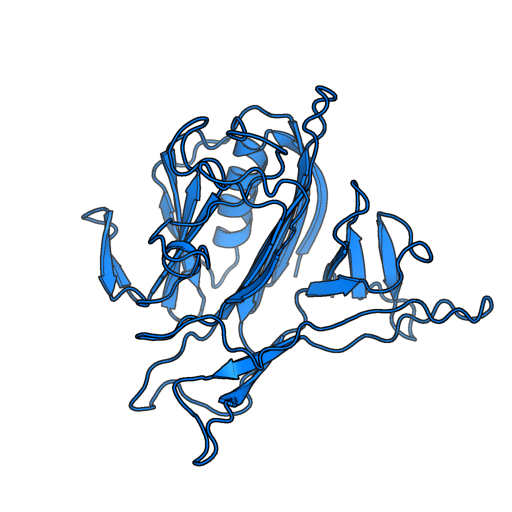8 -9.250 4.712 1.00 77.50 257 ASP A N 1
ATOM 2004 C CA . ASP A 1 257 ? 12.065 -10.383 4.547 1.00 77.50 257 ASP A CA 1
ATOM 2005 C C . ASP A 1 257 ? 13.451 -10.043 5.129 1.00 77.50 257 ASP A C 1
ATOM 2007 O O . ASP A 1 257 ? 14.127 -9.094 4.717 1.00 77.50 257 ASP A O 1
ATOM 2011 N N . ALA A 1 258 ? 13.865 -10.827 6.124 1.00 75.56 258 ALA A N 1
ATOM 2012 C CA . ALA A 1 258 ? 15.138 -10.711 6.828 1.00 75.56 258 ALA A CA 1
ATOM 2013 C C . ALA A 1 258 ? 16.160 -11.783 6.402 1.00 75.56 258 ALA A C 1
ATOM 2015 O O . ALA A 1 258 ? 17.238 -11.862 6.990 1.00 75.56 258 ALA A O 1
ATOM 2016 N N . SER A 1 259 ? 15.857 -12.581 5.372 1.00 69.25 259 SER A N 1
ATOM 2017 C CA . SER A 1 259 ? 16.708 -13.677 4.867 1.00 69.25 259 SER A CA 1
ATOM 2018 C C . SER A 1 259 ? 17.996 -13.213 4.191 1.00 69.25 259 SER A C 1
ATOM 2020 O O . SER A 1 259 ? 18.882 -14.018 3.907 1.00 69.25 259 SER A O 1
ATOM 2022 N N . GLY A 1 260 ? 18.126 -11.916 3.907 1.00 73.19 260 GLY A N 1
ATOM 2023 C CA . GLY A 1 260 ? 19.276 -11.377 3.191 1.00 73.19 260 GLY A CA 1
ATOM 2024 C C . GLY A 1 260 ? 19.425 -12.027 1.811 1.00 73.19 260 GLY A C 1
ATOM 2025 O O . GLY A 1 260 ? 18.559 -11.889 0.947 1.00 73.19 260 GLY A O 1
ATOM 2026 N N . GLY A 1 261 ? 20.541 -12.727 1.600 1.00 74.19 261 GLY A N 1
ATOM 2027 C CA . GLY A 1 261 ? 20.837 -13.418 0.342 1.00 74.19 261 GLY A CA 1
ATOM 2028 C C . GLY A 1 261 ? 20.283 -14.842 0.231 1.00 74.19 261 GLY A C 1
ATOM 2029 O O . GLY A 1 261 ? 20.537 -15.479 -0.785 1.00 74.19 261 GLY A O 1
ATOM 2030 N N . GLU A 1 262 ? 19.604 -15.362 1.260 1.00 77.75 262 GLU A N 1
ATOM 2031 C CA . GLU A 1 262 ? 19.163 -16.768 1.299 1.00 77.75 262 GLU A CA 1
ATOM 2032 C C . GLU A 1 262 ? 17.848 -17.025 0.553 1.00 77.75 262 GLU A C 1
ATOM 2034 O O . GLU A 1 262 ? 17.691 -18.092 -0.034 1.00 77.75 262 GLU A O 1
ATOM 2039 N N . SER A 1 263 ? 16.941 -16.048 0.519 1.00 79.75 263 SER A N 1
ATOM 2040 C CA . SER A 1 263 ? 15.782 -16.053 -0.380 1.00 79.75 263 SER A CA 1
ATOM 2041 C C . SER A 1 263 ? 16.195 -15.561 -1.779 1.00 79.75 263 SER A C 1
ATOM 2043 O O . SER A 1 263 ? 17.271 -14.981 -1.952 1.00 79.75 263 SER A O 1
ATOM 2045 N N . ALA A 1 264 ? 15.344 -15.693 -2.789 1.00 83.81 264 ALA A N 1
ATOM 2046 C CA . ALA A 1 264 ? 15.460 -15.051 -4.101 1.00 83.81 264 ALA A CA 1
ATOM 2047 C C . ALA A 1 264 ? 14.248 -14.148 -4.389 1.00 83.81 264 ALA A C 1
ATOM 2049 O O . ALA A 1 264 ? 13.246 -14.166 -3.676 1.00 83.81 264 ALA A O 1
ATOM 2050 N N . HIS A 1 265 ? 14.379 -13.251 -5.370 1.00 86.12 265 HIS A N 1
ATOM 2051 C CA . HIS A 1 265 ? 13.233 -12.459 -5.810 1.00 86.12 265 HIS A CA 1
ATOM 2052 C C . HIS A 1 265 ? 12.182 -13.404 -6.397 1.00 86.12 265 HIS A C 1
ATOM 2054 O O . HIS A 1 265 ? 12.528 -14.270 -7.196 1.00 86.12 265 HIS A O 1
ATOM 2060 N N . GLN A 1 266 ? 10.927 -13.213 -5.994 1.00 87.81 266 GLN A N 1
ATOM 2061 C CA . GLN A 1 266 ? 9.759 -14.032 -6.321 1.00 87.81 266 GLN A CA 1
ATOM 2062 C C . GLN A 1 266 ? 9.756 -15.427 -5.680 1.00 87.81 266 GLN A C 1
ATOM 2064 O O . GLN A 1 266 ? 8.922 -16.258 -6.040 1.00 87.81 266 GLN A O 1
ATOM 2069 N N . ASP A 1 267 ? 10.629 -15.683 -4.699 1.00 85.50 267 ASP A N 1
ATOM 2070 C CA . ASP A 1 267 ? 10.475 -16.858 -3.844 1.00 85.50 267 ASP A CA 1
ATOM 2071 C C . ASP A 1 267 ? 9.170 -16.772 -3.053 1.00 85.50 267 ASP A C 1
ATOM 2073 O O . ASP A 1 267 ? 8.734 -15.697 -2.632 1.00 85.50 267 ASP A O 1
ATOM 2077 N N . THR A 1 268 ? 8.560 -17.931 -2.825 1.00 85.38 268 THR A N 1
ATOM 2078 C CA . THR A 1 268 ? 7.312 -18.046 -2.075 1.00 85.38 268 THR A CA 1
ATOM 2079 C C . THR A 1 268 ? 7.568 -18.575 -0.673 1.00 85.38 268 THR A C 1
ATOM 2081 O O . THR A 1 268 ? 8.210 -19.615 -0.503 1.00 85.38 268 THR A O 1
ATOM 2084 N N . ILE A 1 269 ? 6.997 -17.907 0.324 1.00 82.44 269 ILE A N 1
ATOM 2085 C CA . ILE A 1 269 ? 6.869 -18.432 1.684 1.00 82.44 269 ILE A CA 1
ATOM 2086 C C . ILE A 1 269 ? 5.644 -19.342 1.713 1.00 82.44 269 ILE A C 1
ATOM 2088 O O . ILE A 1 269 ? 4.568 -18.912 1.308 1.00 82.44 269 ILE A O 1
ATOM 2092 N N . GLN A 1 270 ? 5.798 -20.581 2.184 1.00 82.62 270 GLN A N 1
ATOM 2093 C CA . GLN A 1 270 ? 4.717 -21.568 2.233 1.00 82.62 270 GLN A CA 1
ATOM 2094 C C . GLN A 1 270 ? 4.365 -21.988 3.661 1.00 82.62 270 GLN A C 1
ATOM 2096 O O . GLN A 1 270 ? 5.237 -22.060 4.530 1.00 82.62 270 GLN A O 1
ATOM 2101 N N . ASP A 1 271 ? 3.092 -22.310 3.891 1.00 77.25 271 ASP A N 1
ATOM 2102 C CA . ASP A 1 271 ? 2.639 -22.956 5.120 1.00 77.25 271 ASP A CA 1
ATOM 2103 C C . ASP A 1 271 ? 3.046 -24.446 5.174 1.00 77.25 271 ASP A C 1
ATOM 2105 O O . ASP A 1 271 ? 3.574 -25.030 4.224 1.00 77.25 271 ASP A O 1
ATOM 2109 N N . SER A 1 272 ? 2.765 -25.111 6.300 1.00 75.75 272 SER A N 1
ATOM 2110 C CA . SER A 1 272 ? 3.064 -26.546 6.466 1.00 75.75 272 SER A CA 1
ATOM 2111 C C . SER A 1 272 ? 2.285 -27.484 5.525 1.00 75.75 272 SER A C 1
ATOM 2113 O O . SER A 1 272 ? 2.633 -28.660 5.412 1.00 75.75 272 SER A O 1
ATOM 2115 N N . GLY A 1 273 ? 1.221 -26.988 4.890 1.00 78.94 273 GLY A N 1
ATOM 2116 C CA . GLY A 1 273 ? 0.413 -27.692 3.897 1.00 78.94 273 GLY A CA 1
ATOM 2117 C C . GLY A 1 273 ? 0.877 -27.471 2.453 1.00 78.94 273 GLY A C 1
ATOM 2118 O O . GLY A 1 273 ? 0.392 -28.175 1.566 1.00 78.94 273 GLY A O 1
ATOM 2119 N N . GLY A 1 274 ? 1.828 -26.560 2.219 1.00 76.81 274 GLY A N 1
ATOM 2120 C CA . GLY A 1 274 ? 2.315 -26.170 0.895 1.00 76.81 274 GLY A CA 1
ATOM 2121 C C . GLY A 1 274 ? 1.516 -25.042 0.229 1.00 76.81 274 GLY A C 1
ATOM 2122 O O . GLY A 1 274 ? 1.686 -24.830 -0.971 1.00 76.81 274 GLY A O 1
ATOM 2123 N N . SER A 1 275 ? 0.649 -24.342 0.967 1.00 82.56 275 SER A N 1
ATOM 2124 C CA . SER A 1 275 ? -0.052 -23.137 0.497 1.00 82.56 275 SER A CA 1
ATOM 2125 C C . SER A 1 275 ? 0.923 -21.961 0.473 1.00 82.56 275 SER A C 1
ATOM 2127 O O . SER A 1 275 ? 1.710 -21.811 1.408 1.00 82.56 275 SER A O 1
ATOM 2129 N N . ASN A 1 276 ? 0.906 -21.147 -0.584 1.00 83.56 276 ASN A N 1
ATOM 2130 C CA . ASN A 1 276 ? 1.762 -19.963 -0.674 1.00 83.56 276 ASN A CA 1
ATOM 2131 C C . ASN A 1 276 ? 1.162 -18.840 0.174 1.00 83.56 276 ASN A C 1
ATOM 2133 O O . ASN A 1 276 ? 0.121 -18.315 -0.185 1.00 83.56 276 ASN A O 1
ATOM 2137 N N . LEU A 1 277 ? 1.857 -18.445 1.236 1.00 82.88 277 LEU A N 1
ATOM 2138 C CA . LEU A 1 277 ? 1.448 -17.365 2.130 1.00 82.88 277 LEU A CA 1
ATOM 2139 C C . LEU A 1 277 ? 1.936 -15.996 1.653 1.00 82.88 277 LEU A C 1
ATOM 2141 O O . LEU A 1 277 ? 1.216 -15.014 1.779 1.00 82.88 277 LEU A O 1
ATOM 2145 N N . TYR A 1 278 ? 3.171 -15.914 1.141 1.00 86.75 278 TYR A N 1
ATOM 2146 C CA . TYR A 1 278 ? 3.763 -14.646 0.705 1.00 86.75 278 TYR A CA 1
ATOM 2147 C C . TYR A 1 278 ? 4.644 -14.805 -0.536 1.00 86.75 278 TYR A C 1
ATOM 2149 O O . TYR A 1 278 ? 5.306 -15.832 -0.693 1.00 86.75 278 TYR A O 1
ATOM 2157 N N . THR A 1 279 ? 4.745 -13.755 -1.357 1.00 89.31 279 THR A N 1
ATOM 2158 C CA . THR A 1 279 ? 5.764 -13.614 -2.417 1.00 89.31 279 THR A CA 1
ATOM 2159 C C . THR A 1 279 ? 6.833 -12.606 -2.001 1.00 89.31 279 THR A C 1
ATOM 2161 O O . THR A 1 279 ? 6.510 -11.460 -1.698 1.00 89.31 279 THR A O 1
ATOM 2164 N N . ILE A 1 280 ? 8.109 -13.003 -2.038 1.00 88.19 280 ILE A N 1
ATOM 2165 C CA . ILE A 1 280 ? 9.265 -12.159 -1.697 1.00 88.19 280 ILE A CA 1
ATOM 2166 C C . ILE A 1 280 ? 9.624 -11.227 -2.866 1.00 88.19 280 ILE A C 1
ATOM 2168 O O . ILE A 1 280 ? 9.978 -11.670 -3.955 1.00 88.19 280 ILE A O 1
ATOM 2172 N N . LEU A 1 281 ? 9.621 -9.917 -2.636 1.00 88.00 281 LEU A N 1
ATOM 2173 C CA . LEU A 1 281 ? 9.921 -8.867 -3.614 1.00 88.00 281 LEU A CA 1
ATOM 2174 C C . LEU A 1 281 ? 11.182 -8.091 -3.200 1.00 88.00 281 LEU A C 1
ATOM 2176 O O . LEU A 1 281 ? 11.274 -7.617 -2.065 1.00 88.00 281 LEU A O 1
ATOM 2180 N N . LYS A 1 282 ? 12.191 -8.046 -4.092 1.00 84.44 282 LYS A N 1
ATOM 2181 C CA . LYS A 1 282 ? 13.552 -7.570 -3.770 1.00 84.44 282 LYS A CA 1
ATOM 2182 C C . LYS A 1 282 ? 14.449 -7.213 -4.960 1.00 84.44 282 LYS A C 1
ATOM 2184 O O . LYS A 1 282 ? 15.665 -7.412 -4.895 1.00 84.44 282 LYS A O 1
ATOM 2189 N N . ALA A 1 283 ? 13.859 -6.726 -6.043 1.00 72.00 283 ALA A N 1
ATOM 2190 C CA . ALA A 1 283 ? 14.513 -6.521 -7.333 1.00 72.00 283 ALA A CA 1
ATOM 2191 C C . ALA A 1 283 ? 15.886 -5.822 -7.275 1.00 72.00 283 ALA A C 1
ATOM 2193 O O . ALA A 1 283 ? 16.817 -6.234 -7.968 1.00 72.00 283 ALA A O 1
ATOM 2194 N N . HIS A 1 284 ? 16.053 -4.844 -6.377 1.00 71.50 284 HIS A N 1
ATOM 2195 C CA . HIS A 1 284 ? 17.272 -4.031 -6.291 1.00 71.50 284 HIS A CA 1
ATOM 2196 C C . HIS A 1 284 ? 18.077 -4.231 -4.994 1.00 71.50 284 HIS A C 1
ATOM 2198 O O . HIS A 1 284 ? 19.000 -3.479 -4.700 1.00 71.50 284 HIS A O 1
ATOM 2204 N N . SER A 1 285 ? 17.828 -5.320 -4.255 1.00 55.22 285 SER A N 1
ATOM 2205 C CA . SER A 1 285 ? 18.685 -5.894 -3.191 1.00 55.22 285 SER A CA 1
ATOM 2206 C C . SER A 1 285 ? 18.927 -5.102 -1.889 1.00 55.22 285 SER A C 1
ATOM 2208 O O . SER A 1 285 ? 19.608 -5.620 -1.002 1.00 55.22 285 SER A O 1
ATOM 2210 N N . TYR A 1 286 ? 18.328 -3.921 -1.703 1.00 57.84 286 TYR A N 1
ATOM 2211 C CA . TYR A 1 286 ? 18.487 -3.131 -0.464 1.00 57.84 286 TYR A CA 1
ATOM 2212 C C . TYR A 1 286 ? 17.259 -3.133 0.456 1.00 57.84 286 TYR A C 1
ATOM 2214 O O . TYR A 1 286 ? 17.380 -2.839 1.647 1.00 57.84 286 TYR A O 1
ATOM 2222 N N . GLY A 1 287 ? 16.094 -3.519 -0.062 1.00 58.16 287 GLY A N 1
ATOM 2223 C CA . GLY A 1 287 ? 14.850 -3.609 0.685 1.00 58.16 287 GLY A CA 1
ATOM 2224 C C . GLY A 1 287 ? 14.008 -4.798 0.244 1.00 58.16 287 GLY A C 1
ATOM 2225 O O . GLY A 1 287 ? 13.906 -5.089 -0.944 1.00 58.16 287 GLY A O 1
ATOM 2226 N N . THR A 1 288 ? 13.457 -5.505 1.226 1.00 74.31 288 THR A N 1
ATOM 2227 C CA . THR A 1 288 ? 12.865 -6.829 1.038 1.00 74.31 288 THR A CA 1
ATOM 2228 C C . THR A 1 288 ? 11.496 -6.866 1.704 1.00 74.31 288 THR A C 1
ATOM 2230 O O . THR A 1 288 ? 11.398 -6.821 2.936 1.00 74.31 288 THR A O 1
ATOM 2233 N N . ILE A 1 289 ? 10.444 -6.936 0.893 1.00 81.62 289 ILE A N 1
ATOM 2234 C CA . ILE A 1 289 ? 9.055 -7.063 1.346 1.00 81.62 289 ILE A CA 1
ATOM 2235 C C . ILE A 1 289 ? 8.529 -8.405 0.857 1.00 81.62 289 ILE A C 1
ATOM 2237 O O . ILE A 1 289 ? 8.768 -8.771 -0.287 1.00 81.62 289 ILE A O 1
ATOM 2241 N N . ALA A 1 290 ? 7.813 -9.135 1.703 1.00 80.44 290 ALA A N 1
ATOM 2242 C CA . ALA A 1 290 ? 6.989 -10.247 1.264 1.00 80.44 290 ALA A CA 1
ATOM 2243 C C . ALA A 1 290 ? 5.520 -9.806 1.312 1.00 80.44 290 ALA A C 1
ATOM 2245 O O . ALA A 1 290 ? 5.032 -9.436 2.382 1.00 80.44 290 ALA A O 1
ATOM 2246 N N . LEU A 1 291 ? 4.843 -9.800 0.161 1.00 82.00 291 LEU A N 1
ATOM 2247 C CA . LEU A 1 291 ? 3.410 -9.494 0.070 1.00 82.00 291 LEU A CA 1
ATOM 2248 C C . LEU A 1 291 ? 2.595 -10.749 0.334 1.00 82.00 291 LEU A C 1
ATOM 2250 O O . LEU A 1 291 ? 2.959 -11.801 -0.194 1.00 82.00 291 LEU A O 1
ATOM 2254 N N . GLY A 1 292 ? 1.530 -10.627 1.128 1.00 81.19 292 GLY A N 1
ATOM 2255 C CA . GLY A 1 292 ? 0.585 -11.714 1.377 1.00 81.19 292 GLY A CA 1
ATOM 2256 C C . GLY A 1 292 ? -0.051 -12.231 0.084 1.00 81.19 292 GLY A C 1
ATOM 2257 O O . GLY A 1 292 ? -0.117 -11.509 -0.908 1.00 81.19 292 GLY A O 1
ATOM 2258 N N . MET A 1 293 ? -0.464 -13.495 0.093 1.00 66.06 293 MET A N 1
ATOM 2259 C CA . MET A 1 293 ? -1.127 -14.179 -1.025 1.00 66.06 293 MET A CA 1
ATOM 2260 C C . MET A 1 293 ? -2.388 -14.954 -0.596 1.00 66.06 293 MET A C 1
ATOM 2262 O O . MET A 1 293 ? -3.045 -15.528 -1.470 1.00 66.06 293 MET A O 1
ATOM 2266 N N . ASP A 1 294 ? -2.674 -15.008 0.715 1.00 61.59 294 ASP A N 1
ATOM 2267 C CA . ASP A 1 294 ? -3.648 -15.905 1.374 1.00 61.59 294 ASP A CA 1
ATOM 2268 C C . ASP A 1 294 ? -4.609 -15.192 2.336 1.00 61.59 294 ASP A C 1
ATOM 2270 O O . ASP A 1 294 ? -4.158 -14.260 3.044 1.00 61.59 294 ASP A O 1
#

pLDDT: mean 78.03, std 16.21, range [31.77, 98.06]

Organism: Haloarcula hispanica (NCBI:txid51589)

Sequence (294 aa):
MTFDSNISTTWGGALADLRDKVSGMANWTLKKDSSGGATELTDGDWFVLTTPTGEDYRIFLGPAGGTYSGVTFEHGPDFDSGTDSWNDRYANDPRSQIGNDGYNDEMSFAPHNGSGMDPTDTGNYWLEYVDGSGFGFYFERSEGDGNDDDVFFGLSQINKTWDYTTADNRESEYVVGVHGSHYDRDYNNENQRMWTNFMSESSGAQASSTQHGFGLTNPDANFGNYPTTDSVVCSRQYENQDGNQAIIGTHDLWVRDASGGESAHQDTIQDSGGSNLYTILKAHSYGTIALGMD

Radius of gyration: 18.34 Å; chains: 1; bounding box: 38×51×51 Å

Foldseek 3Di:
DDKDPWDKDFQQQQVLVVLCVQCVFPQKHWPDWPVVSDNGHFAFTWTWMQGSVQKIKIWTQHHQLDLAAAIAIWIANDQDPPVRGGPGTQCEGQQQADPDPPDRRGWHFDQWLDRHDGSRFIWIKMKDHDRNFKIKIKTWTDPPPPGTGIKIKMKTFFAFPDDCCPPPWDWDRIWIWIWHQIDDPVDSVSLDIDTATDTGGNDDHGQPPWAFKEWEQDPPPVDRATDIDWTWDWDQVDADPVSHTHTTGTHQQKGWYPHQPNADQQDFHADPVRHGQWGWHAPPRSGIMTGGDD